Protein AF-A0A126UVG3-F1 (afdb_monomer)

InterPro domains:
  IPR014917 Protein of unknown function DUF1800 [PF08811] (36-208)

Foldseek 3Di:
DDDDQQCQLVVQALHDAPVAGGQPDPVSLCCCVPDDPVLCVVLPADAPVVCVVLLVLLVVLVVQLVVQPPDPSNVVSVVVNVVSLVVLVVSLVSLVVSLVVCRRPDNRRNLSSLLVVLLVLLPFAPPDSRCRSCSSNLSVFQPNVPSVHDLVSSLCSSLPPPRNCVRLVVVQADDPPPPVVVVDVPGHGRCRSVCCCVDRNPCHPPSDPPPPPDDDDDDDPDPPPPDPPDD

Structure (mmCIF, N/CA/C/O backbone):
data_AF-A0A126UVG3-F1
#
_entry.id   AF-A0A126UVG3-F1
#
loop_
_atom_site.group_PDB
_atom_site.id
_atom_site.type_symbol
_atom_site.label_atom_id
_atom_site.label_alt_id
_atom_site.label_comp_id
_atom_site.label_asym_id
_atom_site.label_entity_id
_atom_site.label_seq_id
_atom_site.pdbx_PDB_ins_code
_atom_site.Cartn_x
_atom_site.Cartn_y
_atom_site.Cartn_z
_atom_site.occupancy
_atom_site.B_iso_or_equiv
_atom_site.auth_seq_id
_atom_site.auth_comp_id
_atom_site.auth_asym_id
_atom_site.auth_atom_id
_atom_site.pdbx_PDB_model_num
ATOM 1 N N . MET A 1 1 ? 12.978 11.347 -32.814 1.00 69.44 1 MET A N 1
ATOM 2 C CA . MET A 1 1 ? 13.843 11.656 -31.653 1.00 69.44 1 MET A CA 1
ATOM 3 C C . MET A 1 1 ? 14.668 10.416 -31.363 1.00 69.44 1 MET A C 1
ATOM 5 O O . MET A 1 1 ? 14.083 9.339 -31.358 1.00 69.44 1 MET A O 1
ATOM 9 N N . ALA A 1 2 ? 15.985 10.545 -31.208 1.00 86.94 2 ALA A N 1
ATOM 10 C CA . ALA A 1 2 ? 16.829 9.431 -30.776 1.00 86.94 2 ALA A CA 1
ATOM 11 C C . ALA A 1 2 ? 16.589 9.138 -29.284 1.00 86.94 2 ALA A C 1
ATOM 13 O O . ALA A 1 2 ? 16.161 10.025 -28.545 1.00 86.94 2 ALA A O 1
ATOM 14 N N . PHE A 1 3 ? 16.818 7.896 -28.862 1.00 91.50 3 PHE A N 1
ATOM 15 C CA . PHE A 1 3 ? 16.737 7.511 -27.456 1.00 91.50 3 PHE A CA 1
ATOM 16 C C . PHE A 1 3 ? 17.901 8.143 -26.676 1.00 91.50 3 PHE A C 1
ATOM 18 O O . PHE A 1 3 ? 19.046 8.067 -27.116 1.00 91.50 3 PHE A O 1
ATOM 25 N N . ASP A 1 4 ? 17.596 8.748 -25.529 1.00 95.00 4 ASP A N 1
ATOM 26 C CA . ASP A 1 4 ? 18.570 9.381 -24.637 1.00 95.00 4 ASP A CA 1
ATOM 27 C C . ASP A 1 4 ? 18.585 8.631 -23.286 1.00 95.00 4 ASP A C 1
ATOM 29 O O . ASP A 1 4 ? 17.580 8.668 -22.560 1.00 95.00 4 ASP A O 1
ATOM 33 N N . PRO A 1 5 ? 19.693 7.939 -22.950 1.00 94.69 5 PRO A N 1
ATOM 34 C CA . PRO A 1 5 ? 19.829 7.173 -21.712 1.00 94.69 5 PRO A CA 1
ATOM 35 C C . PRO A 1 5 ? 19.629 7.993 -20.432 1.00 94.69 5 PRO A C 1
ATOM 37 O O . PRO A 1 5 ? 19.002 7.518 -19.481 1.00 94.69 5 PRO A O 1
ATOM 40 N N . GLU A 1 6 ? 20.135 9.226 -20.391 1.00 94.50 6 GLU A N 1
ATOM 41 C CA . GLU A 1 6 ? 20.081 10.068 -19.194 1.00 94.50 6 GLU A CA 1
ATOM 42 C C . GLU A 1 6 ? 18.663 10.591 -18.970 1.00 94.50 6 GLU A C 1
ATOM 44 O O . GLU A 1 6 ? 18.122 10.500 -17.861 1.00 94.50 6 GLU A O 1
ATOM 49 N N . ILE A 1 7 ? 18.009 11.053 -20.042 1.00 93.94 7 ILE A N 1
ATOM 50 C CA . ILE A 1 7 ? 16.599 11.456 -19.984 1.00 93.94 7 ILE A CA 1
ATOM 51 C C . ILE A 1 7 ? 15.730 10.271 -19.557 1.00 93.94 7 ILE A C 1
ATOM 53 O O . ILE A 1 7 ? 14.818 10.450 -18.742 1.00 93.94 7 ILE A O 1
ATOM 57 N N . ALA A 1 8 ? 16.006 9.066 -20.067 1.00 93.06 8 ALA A N 1
ATOM 58 C CA . ALA A 1 8 ? 15.264 7.868 -19.698 1.00 93.06 8 ALA A CA 1
ATOM 59 C C . ALA A 1 8 ? 15.399 7.548 -18.198 1.00 93.06 8 ALA A C 1
ATOM 61 O O . ALA A 1 8 ? 14.383 7.381 -17.516 1.00 93.06 8 ALA A O 1
ATOM 62 N N . ALA A 1 9 ? 16.625 7.550 -17.665 1.00 93.06 9 ALA A N 1
ATOM 63 C CA . ALA A 1 9 ? 16.889 7.303 -16.246 1.00 93.06 9 ALA A CA 1
ATOM 64 C C . ALA A 1 9 ? 16.219 8.337 -15.319 1.00 93.06 9 ALA A C 1
ATOM 66 O O . ALA A 1 9 ? 15.702 7.982 -14.260 1.00 93.06 9 ALA A O 1
ATOM 67 N N . ILE A 1 10 ? 16.169 9.612 -15.721 1.00 92.50 10 ILE A N 1
ATOM 68 C CA . ILE A 1 10 ? 15.571 10.689 -14.914 1.00 92.50 10 ILE A CA 1
ATOM 69 C C . ILE A 1 10 ? 14.036 10.670 -14.979 1.00 92.50 10 ILE A C 1
ATOM 71 O O . ILE A 1 10 ? 13.351 10.781 -13.952 1.00 92.50 10 ILE A O 1
ATOM 75 N N . ARG A 1 11 ? 13.467 10.567 -16.187 1.00 91.38 11 ARG A N 1
ATOM 76 C CA . ARG A 1 11 ? 12.014 10.694 -16.389 1.00 91.38 11 ARG A CA 1
ATOM 77 C C . ARG A 1 11 ? 11.256 9.429 -16.025 1.00 91.38 11 ARG A C 1
ATOM 79 O O . ARG A 1 11 ? 10.183 9.529 -15.430 1.00 91.38 11 ARG A O 1
ATOM 86 N N . PHE A 1 12 ? 11.805 8.271 -16.374 1.00 90.44 12 PHE A N 1
ATOM 87 C CA . PHE A 1 12 ? 11.134 6.983 -16.212 1.00 90.44 12 PHE A CA 1
ATOM 88 C C . PHE A 1 12 ? 11.740 6.143 -15.086 1.00 90.44 12 PHE A C 1
ATOM 90 O O . PHE A 1 12 ? 11.035 5.318 -14.514 1.00 90.44 12 PHE A O 1
ATOM 97 N N . GLY A 1 13 ? 12.996 6.386 -14.718 1.00 92.25 13 GLY A N 1
ATOM 98 C CA . GLY A 1 13 ? 13.668 5.698 -13.621 1.00 92.25 13 GLY A CA 1
ATOM 99 C C . GLY A 1 13 ? 13.584 6.398 -12.266 1.00 92.25 13 GLY A C 1
ATOM 100 O O . GLY A 1 13 ? 12.734 7.262 -12.010 1.00 92.25 13 GLY A O 1
ATOM 101 N N . THR A 1 14 ? 14.508 6.019 -11.385 1.00 93.62 14 THR A N 1
ATOM 102 C CA . THR A 1 14 ? 14.716 6.614 -10.055 1.00 93.62 14 THR A CA 1
ATOM 103 C C . THR A 1 14 ? 15.832 7.662 -10.037 1.00 93.62 14 THR A C 1
ATOM 105 O O . THR A 1 14 ? 16.183 8.160 -8.969 1.00 93.62 14 THR A O 1
ATOM 108 N N . GLY A 1 15 ? 16.332 8.055 -11.214 1.00 92.56 15 GLY A N 1
ATOM 109 C CA . GLY A 1 15 ? 17.434 8.997 -11.386 1.00 92.56 15 GLY A CA 1
ATOM 110 C C . GLY A 1 15 ? 18.729 8.319 -11.835 1.00 92.56 15 GLY A C 1
ATOM 111 O O . GLY A 1 15 ? 18.778 7.113 -12.064 1.00 92.56 15 GLY A O 1
ATOM 112 N N . LEU A 1 16 ? 19.783 9.123 -11.987 1.00 93.38 16 LEU A N 1
ATOM 113 C CA . LEU A 1 16 ? 21.123 8.627 -12.298 1.00 93.38 16 LEU A CA 1
ATOM 114 C C . LEU A 1 16 ? 21.728 7.934 -11.072 1.00 93.38 16 LEU A C 1
ATOM 116 O O . LEU A 1 16 ? 21.582 8.411 -9.946 1.00 93.38 16 LEU A O 1
ATOM 120 N N . SER A 1 17 ? 22.436 6.830 -11.304 1.00 92.19 17 SER A N 1
ATOM 121 C CA . SER A 1 17 ? 23.109 6.059 -10.261 1.00 92.19 17 SER A CA 1
ATOM 122 C C . SER A 1 17 ? 24.618 6.035 -10.505 1.00 92.19 17 SER A C 1
ATOM 124 O O . SER A 1 17 ? 25.042 5.829 -11.639 1.00 92.19 17 SER A O 1
ATOM 126 N N . PRO A 1 18 ? 25.453 6.172 -9.460 1.00 92.75 18 PRO A N 1
ATOM 127 C CA . PRO A 1 18 ? 26.889 5.941 -9.587 1.00 92.75 18 PRO A CA 1
ATOM 128 C C . PRO A 1 18 ? 27.242 4.450 -9.734 1.00 92.75 18 PRO A C 1
ATOM 130 O O . PRO A 1 18 ? 28.384 4.127 -10.039 1.00 92.75 18 PRO A O 1
ATOM 133 N N . GLN A 1 19 ? 26.294 3.538 -9.481 1.00 92.75 19 GLN A N 1
ATOM 134 C CA . GLN A 1 19 ? 26.510 2.084 -9.520 1.00 92.75 19 GLN A CA 1
ATOM 135 C C . GLN A 1 19 ? 25.983 1.432 -10.802 1.00 92.75 19 GLN A C 1
ATOM 137 O O . GLN A 1 19 ? 26.424 0.341 -11.154 1.00 92.75 19 GLN A O 1
ATOM 142 N N . PHE A 1 20 ? 25.036 2.077 -11.486 1.00 92.69 20 PHE A N 1
ATOM 143 C CA . PHE A 1 20 ? 24.359 1.511 -12.647 1.00 92.69 20 PHE A CA 1
ATOM 144 C C . PHE A 1 20 ? 24.461 2.448 -13.838 1.00 92.69 20 PHE A C 1
ATOM 146 O O . PHE A 1 20 ? 24.227 3.650 -13.724 1.00 92.69 20 PHE A O 1
ATOM 153 N N . VAL A 1 21 ? 24.777 1.873 -14.994 1.00 92.88 21 VAL A N 1
ATOM 154 C CA . VAL A 1 21 ? 24.760 2.604 -16.258 1.00 92.88 21 VAL A CA 1
ATOM 155 C C . VAL A 1 21 ? 23.299 2.834 -16.672 1.00 92.88 21 VAL A C 1
ATOM 157 O O . VAL A 1 21 ? 22.489 1.905 -16.560 1.00 92.88 21 VAL A O 1
ATOM 160 N N . PRO A 1 22 ? 22.936 4.044 -17.139 1.00 93.19 22 PRO A N 1
ATOM 161 C CA . PRO A 1 22 ? 21.604 4.314 -17.666 1.00 93.19 22 PRO A CA 1
ATOM 162 C C . PRO A 1 22 ? 21.200 3.335 -18.784 1.00 93.19 22 PRO A C 1
ATOM 164 O O . PRO A 1 22 ? 22.065 2.853 -19.520 1.00 93.19 22 PRO A O 1
ATOM 167 N N . PRO A 1 23 ? 19.898 3.037 -18.944 1.00 92.38 23 PRO A N 1
ATOM 168 C CA . PRO A 1 23 ? 19.435 2.108 -19.971 1.00 92.38 23 PRO A CA 1
ATOM 169 C C . PRO A 1 23 ? 19.805 2.640 -21.356 1.00 92.38 23 PRO A C 1
ATOM 171 O O . PRO A 1 23 ? 19.641 3.826 -21.603 1.00 92.38 23 PRO A O 1
ATOM 174 N N . HIS A 1 24 ? 20.267 1.779 -22.265 1.00 92.44 24 HIS A N 1
ATOM 175 C CA . HIS A 1 24 ? 20.701 2.186 -23.613 1.00 92.44 24 HIS A CA 1
ATOM 176 C C . HIS A 1 24 ? 19.607 2.065 -24.687 1.00 92.44 24 HIS A C 1
ATOM 178 O O . HIS A 1 24 ? 19.811 2.475 -25.829 1.00 92.44 24 HIS A O 1
ATOM 184 N N . SER A 1 25 ? 18.452 1.493 -24.341 1.00 93.38 25 SER A N 1
ATOM 185 C CA . SER A 1 25 ? 17.310 1.322 -25.239 1.00 93.38 25 SER A CA 1
ATOM 186 C C . SER A 1 25 ? 15.998 1.214 -24.457 1.00 93.38 25 SER A C 1
ATOM 188 O O . SER A 1 25 ? 15.996 1.002 -23.243 1.00 93.38 25 SER A O 1
ATOM 190 N N . LEU A 1 26 ? 14.866 1.311 -25.162 1.00 91.00 26 LEU A N 1
ATOM 191 C CA . LEU A 1 26 ? 13.548 1.035 -24.580 1.00 91.00 26 LEU A CA 1
ATOM 192 C C . LEU A 1 26 ? 13.426 -0.419 -24.108 1.00 91.00 26 LEU A C 1
ATOM 194 O O . LEU A 1 26 ? 12.883 -0.661 -23.034 1.00 91.00 26 LEU A O 1
ATOM 198 N N . ASP A 1 27 ? 13.978 -1.371 -24.862 1.00 92.06 27 ASP A N 1
ATOM 199 C CA . ASP A 1 27 ? 13.949 -2.788 -24.486 1.00 92.06 27 ASP A CA 1
ATOM 200 C C . ASP A 1 27 ? 14.657 -3.029 -23.149 1.00 92.06 27 ASP A C 1
ATOM 202 O O . ASP A 1 27 ? 14.158 -3.788 -22.323 1.00 92.06 27 ASP A O 1
ATOM 206 N N . ALA A 1 28 ? 15.762 -2.322 -22.880 1.00 89.62 28 ALA A N 1
ATOM 207 C CA . ALA A 1 28 ? 16.449 -2.389 -21.589 1.00 89.62 28 ALA A CA 1
ATOM 208 C C . ALA A 1 28 ? 15.573 -1.867 -20.432 1.00 89.62 28 ALA A C 1
ATOM 210 O O . ALA A 1 28 ? 15.555 -2.458 -19.353 1.00 89.62 28 ALA A O 1
ATOM 211 N N . VAL A 1 29 ? 14.793 -0.803 -20.663 1.00 89.88 29 VAL A N 1
ATOM 212 C CA . VAL A 1 29 ? 13.836 -0.274 -19.673 1.00 89.88 29 VAL A CA 1
ATOM 213 C C . VAL A 1 29 ? 12.723 -1.291 -19.387 1.00 89.88 29 VAL A C 1
ATOM 215 O O . VAL A 1 29 ? 12.403 -1.562 -18.228 1.00 89.88 29 VAL A O 1
ATOM 218 N N . PHE A 1 30 ? 12.140 -1.892 -20.428 1.00 90.88 30 PHE A N 1
ATOM 219 C CA . PHE A 1 30 ? 11.042 -2.856 -20.283 1.00 90.88 30 PHE A CA 1
ATOM 220 C C . PHE A 1 30 ? 11.488 -4.235 -19.782 1.00 90.88 30 PHE A C 1
ATOM 222 O O . PHE A 1 30 ? 10.690 -4.949 -19.162 1.00 90.88 30 PHE A O 1
ATOM 229 N N . ALA A 1 31 ? 12.750 -4.609 -19.993 1.00 89.50 31 ALA A N 1
ATOM 230 C CA . ALA A 1 31 ? 13.320 -5.842 -19.460 1.00 89.50 31 ALA A CA 1
ATOM 231 C C . ALA A 1 31 ? 13.243 -5.884 -17.927 1.00 89.50 31 ALA A C 1
ATOM 233 O O . ALA A 1 31 ? 12.953 -6.937 -17.359 1.00 89.50 31 ALA A O 1
ATOM 234 N N . GLU A 1 32 ? 13.413 -4.738 -17.250 1.00 85.88 32 GLU A N 1
ATOM 235 C CA . GLU A 1 32 ? 13.240 -4.673 -15.797 1.00 85.88 32 GLU A CA 1
ATOM 236 C C . GLU A 1 32 ? 11.814 -5.068 -15.411 1.00 85.88 32 GLU A C 1
ATOM 238 O O . GLU A 1 32 ? 11.653 -5.889 -14.518 1.00 85.88 32 GLU A O 1
ATOM 243 N N . LEU A 1 33 ? 10.795 -4.542 -16.102 1.00 88.62 33 LEU A 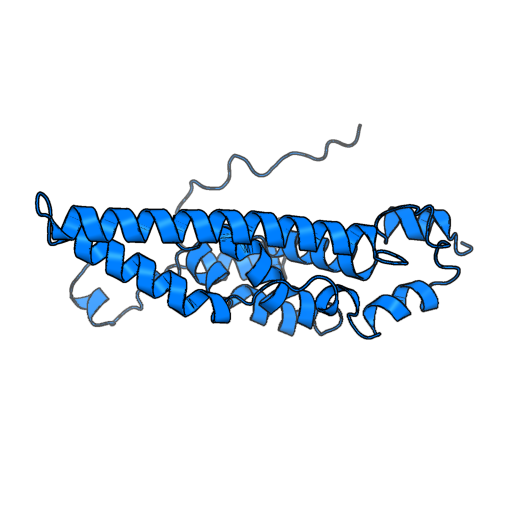N 1
ATOM 244 C CA . LEU A 1 33 ? 9.379 -4.757 -15.788 1.00 88.62 33 LEU A CA 1
ATOM 245 C C . LEU A 1 33 ? 8.917 -6.203 -16.035 1.00 88.62 33 LEU A C 1
ATOM 247 O O . LEU A 1 33 ? 8.157 -6.746 -15.230 1.00 88.62 33 LEU A O 1
ATOM 251 N N . THR A 1 34 ? 9.376 -6.808 -17.130 1.00 89.81 34 THR A N 1
ATOM 252 C CA . THR A 1 34 ? 9.001 -8.168 -17.560 1.00 89.81 34 THR A CA 1
ATOM 253 C C . THR A 1 34 ? 9.812 -9.264 -16.867 1.00 89.81 34 THR A C 1
ATOM 255 O O . THR A 1 34 ? 9.321 -10.382 -16.705 1.00 89.81 34 THR A O 1
ATOM 258 N N . GLY A 1 35 ? 11.031 -8.949 -16.424 1.00 89.06 35 GLY A N 1
ATOM 259 C CA . GLY A 1 35 ? 11.899 -9.856 -15.681 1.00 89.06 35 GLY A CA 1
ATOM 260 C C . GLY A 1 35 ? 11.459 -10.085 -14.228 1.00 89.06 35 GLY A C 1
ATOM 261 O O . GLY A 1 35 ? 10.545 -9.426 -13.727 1.00 89.06 35 GLY A O 1
ATOM 262 N N . PRO A 1 36 ? 12.118 -11.008 -13.504 1.00 91.69 36 PRO A N 1
ATOM 263 C CA . PRO A 1 36 ? 11.799 -11.291 -12.109 1.00 91.69 36 PRO A CA 1
ATOM 264 C C . PRO A 1 36 ? 12.015 -10.065 -11.213 1.00 91.69 36 PRO A C 1
ATOM 266 O O . PRO A 1 36 ? 12.991 -9.331 -11.360 1.00 91.69 36 PRO A O 1
ATOM 269 N N . ASP A 1 37 ? 11.145 -9.887 -10.217 1.00 94.31 37 ASP A N 1
ATOM 270 C CA . ASP A 1 37 ? 11.318 -8.847 -9.201 1.00 94.31 37 ASP A CA 1
ATOM 271 C C . ASP A 1 37 ? 12.351 -9.282 -8.146 1.00 94.31 37 ASP A C 1
ATOM 273 O O . ASP A 1 37 ? 12.029 -9.813 -7.079 1.00 94.31 37 ASP A O 1
ATOM 277 N N . VAL A 1 38 ? 13.630 -9.123 -8.493 1.00 94.62 38 VAL A N 1
ATOM 278 C CA . VAL A 1 38 ? 14.769 -9.489 -7.636 1.00 94.62 38 VAL A CA 1
ATOM 279 C C . VAL A 1 38 ? 14.800 -8.634 -6.368 1.00 94.62 38 VAL A C 1
ATOM 281 O O . VAL A 1 38 ? 15.076 -9.147 -5.283 1.00 94.62 38 VAL A O 1
ATOM 284 N N . LEU A 1 39 ? 14.458 -7.349 -6.476 1.00 95.69 39 LEU A N 1
ATOM 285 C CA . LEU A 1 39 ? 14.510 -6.414 -5.355 1.00 95.69 39 LEU A CA 1
ATOM 286 C C . LEU A 1 39 ? 13.404 -6.654 -4.331 1.00 95.69 39 LEU A C 1
ATOM 288 O O . LEU A 1 39 ? 13.649 -6.498 -3.133 1.00 95.69 39 LEU A O 1
ATOM 292 N N . ALA A 1 40 ? 12.221 -7.102 -4.761 1.00 95.75 40 ALA A N 1
ATOM 293 C CA . ALA A 1 40 ? 11.194 -7.556 -3.831 1.00 95.75 40 ALA A CA 1
ATOM 294 C C . ALA A 1 40 ? 11.662 -8.749 -2.984 1.00 95.75 40 ALA A C 1
ATOM 296 O O . ALA A 1 40 ? 11.347 -8.814 -1.794 1.00 95.75 40 ALA A O 1
ATOM 297 N N . LYS A 1 41 ? 12.463 -9.654 -3.566 1.00 95.56 41 LYS A N 1
ATOM 298 C CA . LYS A 1 41 ? 13.070 -10.782 -2.838 1.00 95.56 41 LYS A CA 1
ATOM 299 C C . LYS A 1 41 ? 14.206 -10.335 -1.916 1.00 95.56 41 LYS A C 1
ATOM 301 O O . LYS A 1 41 ? 14.301 -10.829 -0.798 1.00 95.56 41 LYS A O 1
ATOM 306 N N . GLN A 1 42 ? 15.056 -9.415 -2.373 1.00 97.19 42 GLN A N 1
ATOM 307 C CA . GLN A 1 42 ? 16.202 -8.919 -1.604 1.00 97.19 42 GLN A CA 1
ATOM 308 C C . GLN A 1 42 ? 15.778 -8.059 -0.404 1.00 97.19 42 GLN A C 1
ATOM 310 O O . GLN A 1 42 ? 16.372 -8.152 0.668 1.00 97.19 42 GLN A O 1
ATOM 315 N N . PHE A 1 43 ? 14.737 -7.243 -0.572 1.00 97.88 43 PHE A N 1
ATOM 316 C CA . PHE A 1 43 ? 14.206 -6.351 0.455 1.00 97.88 43 PHE A CA 1
ATOM 317 C C . PHE A 1 43 ? 12.741 -6.703 0.729 1.00 97.88 43 PHE A C 1
ATOM 319 O O . PHE A 1 43 ? 11.849 -6.007 0.240 1.00 97.88 43 PHE A O 1
ATOM 326 N N . PRO A 1 44 ? 12.454 -7.794 1.459 1.00 96.94 44 PRO A N 1
ATOM 327 C CA . PRO A 1 44 ? 11.094 -8.286 1.621 1.00 96.94 44 PRO A CA 1
ATOM 328 C C . PRO A 1 44 ? 10.233 -7.334 2.453 1.00 96.94 44 PRO A C 1
ATOM 330 O O . PRO A 1 44 ? 10.662 -6.764 3.458 1.00 96.94 44 PRO A O 1
ATOM 333 N N . ILE A 1 45 ? 8.974 -7.208 2.046 1.00 97.06 45 ILE A N 1
ATOM 334 C CA . ILE A 1 45 ? 7.929 -6.487 2.769 1.00 97.06 45 ILE A CA 1
ATOM 335 C C . ILE A 1 45 ? 6.786 -7.474 2.989 1.00 97.06 45 ILE A C 1
ATOM 337 O O . ILE A 1 45 ? 6.497 -8.311 2.138 1.00 97.06 45 ILE A O 1
ATOM 341 N N . ALA A 1 46 ? 6.188 -7.442 4.177 1.00 95.88 46 ALA A N 1
ATOM 342 C CA . ALA A 1 46 ? 5.174 -8.422 4.539 1.00 95.88 46 ALA A CA 1
ATOM 343 C C . ALA A 1 46 ? 3.836 -8.127 3.841 1.00 95.88 46 ALA A C 1
ATOM 345 O O . ALA A 1 46 ? 3.467 -6.964 3.693 1.00 95.88 46 ALA A O 1
ATOM 346 N N . SER A 1 47 ? 3.081 -9.174 3.502 1.00 95.25 47 SER A N 1
ATOM 347 C CA . SER A 1 47 ? 1.718 -9.050 2.968 1.00 95.25 47 SER A CA 1
ATOM 348 C C . SER A 1 47 ? 0.717 -8.615 4.038 1.00 95.25 47 SER A C 1
ATOM 350 O O . SER A 1 47 ? 0.936 -8.828 5.237 1.00 95.25 47 SER A O 1
ATOM 352 N N . PHE A 1 48 ? -0.426 -8.069 3.631 1.00 94.38 48 PHE A N 1
ATOM 353 C CA . PHE A 1 48 ? -1.538 -7.747 4.522 1.00 94.38 48 PHE A CA 1
ATOM 354 C C . PHE A 1 48 ? -2.011 -8.986 5.286 1.00 94.38 48 PHE A C 1
ATOM 356 O O . PHE A 1 48 ? -2.218 -8.925 6.503 1.00 94.38 48 PHE A O 1
ATOM 363 N N . GLU A 1 49 ? -2.139 -10.124 4.597 1.00 93.56 49 GLU A N 1
ATOM 364 C CA . GLU A 1 49 ? -2.629 -11.365 5.206 1.00 93.56 49 GLU A CA 1
ATOM 365 C C . GLU A 1 49 ? -1.717 -11.837 6.346 1.00 93.56 49 GLU A C 1
ATOM 367 O O . GLU A 1 49 ? -2.199 -12.208 7.418 1.00 93.56 49 GLU A O 1
ATOM 372 N N . SER A 1 50 ? -0.395 -11.698 6.194 1.00 94.00 50 SER A N 1
ATOM 373 C CA . SER A 1 50 ? 0.562 -12.025 7.262 1.00 94.00 50 SER A CA 1
ATOM 374 C C . SER A 1 50 ? 0.361 -11.184 8.535 1.00 94.00 50 SER A C 1
ATOM 376 O O . SER A 1 50 ? 0.695 -11.617 9.640 1.00 94.00 50 SER A O 1
ATOM 378 N N . GLN A 1 51 ? -0.226 -9.989 8.407 1.00 93.69 51 GLN A N 1
ATOM 379 C CA . GLN A 1 51 ? -0.501 -9.080 9.523 1.00 93.69 51 GLN A CA 1
ATOM 380 C C . GLN A 1 51 ? -1.882 -9.306 10.154 1.00 93.69 51 GLN A C 1
ATOM 382 O O . GLN A 1 51 ? -2.164 -8.781 11.238 1.00 93.69 51 GLN A O 1
ATOM 387 N N . ARG A 1 52 ? -2.749 -10.119 9.538 1.00 91.69 52 ARG A N 1
ATOM 388 C CA . ARG A 1 52 ? -4.136 -10.328 9.980 1.00 91.69 52 ARG A CA 1
ATOM 389 C C . ARG A 1 52 ? -4.231 -10.809 11.428 1.00 91.69 52 ARG A C 1
ATOM 391 O O . ARG A 1 52 ? -5.026 -10.273 12.206 1.00 91.69 52 ARG A O 1
ATOM 398 N N . ALA A 1 53 ? -3.394 -11.767 11.823 1.00 92.44 53 ALA A N 1
ATOM 399 C CA . ALA A 1 53 ? -3.361 -12.281 13.193 1.00 92.44 53 ALA A CA 1
ATOM 400 C C . ALA A 1 53 ? -3.019 -11.184 14.218 1.00 92.44 53 ALA A C 1
ATOM 402 O O . ALA A 1 53 ? -3.654 -11.090 15.271 1.00 92.44 53 ALA A O 1
ATOM 403 N N . MET A 1 54 ? -2.073 -10.300 13.883 1.00 92.69 54 MET A N 1
ATOM 404 C CA . MET A 1 54 ? -1.691 -9.173 14.736 1.00 92.69 54 MET A CA 1
ATOM 405 C C . MET A 1 54 ? -2.848 -8.182 14.918 1.00 92.69 54 MET A C 1
ATOM 407 O O . MET A 1 54 ? -3.109 -7.722 16.032 1.00 92.69 54 MET A O 1
ATOM 411 N N . ILE A 1 55 ? -3.582 -7.881 13.843 1.00 93.19 55 ILE A N 1
ATOM 412 C CA . ILE A 1 55 ? -4.754 -6.996 13.882 1.00 93.19 55 ILE A CA 1
ATOM 413 C C . ILE A 1 55 ? -5.830 -7.568 14.814 1.00 93.19 55 ILE A C 1
ATOM 415 O O . ILE A 1 55 ? -6.387 -6.847 15.649 1.00 93.19 55 ILE A O 1
ATOM 419 N N . LEU A 1 56 ? -6.119 -8.867 14.698 1.00 93.88 56 LEU A N 1
ATOM 420 C CA . LEU A 1 56 ? -7.102 -9.547 15.544 1.00 93.88 56 LEU A CA 1
ATOM 421 C C . LEU A 1 56 ? -6.683 -9.552 17.021 1.00 93.88 56 LEU A C 1
ATOM 423 O O . LEU A 1 56 ? -7.521 -9.277 17.885 1.00 93.88 56 LEU A O 1
ATOM 427 N N . ASP A 1 57 ? -5.398 -9.775 17.310 1.00 94.44 57 ASP A N 1
ATOM 428 C CA . ASP A 1 57 ? -4.844 -9.720 18.668 1.00 94.44 57 ASP A CA 1
ATOM 429 C C . ASP A 1 57 ? -5.033 -8.326 19.292 1.00 94.44 57 ASP A C 1
ATOM 431 O O . ASP A 1 57 ? -5.582 -8.176 20.384 1.00 94.44 57 ASP A O 1
ATOM 435 N N . LEU A 1 58 ? -4.716 -7.260 18.554 1.00 94.75 58 LEU A N 1
ATOM 436 C CA . LEU A 1 58 ? -4.928 -5.886 19.020 1.00 94.75 58 LEU A CA 1
ATOM 437 C C . LEU A 1 58 ? -6.407 -5.562 19.271 1.00 94.75 58 LEU A C 1
ATOM 439 O O . LEU A 1 58 ? -6.736 -4.848 20.228 1.00 94.75 58 LEU A O 1
ATOM 443 N N . LYS A 1 59 ? -7.317 -6.070 18.430 1.00 94.88 59 LYS A N 1
ATOM 444 C CA . LYS A 1 59 ? -8.766 -5.930 18.648 1.00 94.88 59 LYS A CA 1
ATOM 445 C C . LYS A 1 59 ? -9.205 -6.690 19.903 1.00 94.88 59 LYS A C 1
ATOM 447 O O . LYS A 1 59 ? -9.964 -6.134 20.701 1.00 94.88 59 LYS A O 1
ATOM 452 N N . ARG A 1 60 ? -8.700 -7.910 20.123 1.00 96.62 60 ARG A N 1
ATOM 453 C CA . ARG A 1 60 ? -8.945 -8.704 21.339 1.00 96.62 60 ARG A CA 1
ATOM 454 C C . ARG A 1 60 ? -8.464 -7.962 22.584 1.00 96.62 60 ARG A C 1
ATOM 456 O O . ARG A 1 60 ? -9.262 -7.755 23.495 1.00 96.62 60 ARG A O 1
ATOM 463 N N . LEU A 1 61 ? -7.219 -7.492 22.594 1.00 96.75 61 LEU A N 1
ATOM 464 C CA . LEU A 1 61 ? -6.633 -6.728 23.700 1.00 96.75 61 LEU A CA 1
ATOM 465 C C . LEU A 1 61 ? -7.422 -5.444 23.984 1.00 96.75 61 LEU A C 1
ATOM 467 O O . LEU A 1 61 ? -7.717 -5.131 25.136 1.00 96.75 61 LEU A O 1
ATOM 471 N N . SER A 1 62 ? -7.855 -4.731 22.940 1.00 95.94 62 SER A N 1
ATOM 472 C CA . SER A 1 62 ? -8.700 -3.544 23.100 1.00 95.94 62 SER A CA 1
ATOM 473 C C . SER A 1 62 ? -10.052 -3.858 23.751 1.00 95.94 62 SER A C 1
ATOM 475 O O . SER A 1 62 ? -10.537 -3.051 24.546 1.00 95.94 62 SER A O 1
ATOM 477 N N . LYS A 1 63 ? -10.671 -5.002 23.430 1.00 96.62 63 LYS A N 1
ATOM 478 C CA . LYS A 1 63 ? -11.908 -5.460 24.087 1.00 96.62 63 LYS A CA 1
ATOM 479 C C . LYS A 1 63 ? -11.649 -5.849 25.544 1.00 96.62 63 LYS A C 1
ATOM 481 O O . LYS A 1 63 ? -12.437 -5.479 26.410 1.00 96.62 63 LYS A O 1
ATOM 486 N N . LEU A 1 64 ? -10.544 -6.546 25.811 1.00 96.69 64 LEU A N 1
ATOM 487 C CA . LEU A 1 64 ? -10.138 -6.998 27.145 1.00 96.69 64 LEU A CA 1
ATOM 488 C C . LEU A 1 64 ? -9.950 -5.816 28.098 1.00 96.69 64 LEU A C 1
ATOM 490 O O . LEU A 1 64 ? -10.557 -5.794 29.165 1.00 96.69 64 LEU A O 1
ATOM 494 N N . LYS A 1 65 ? -9.228 -4.782 27.653 1.00 96.56 65 LYS A N 1
ATOM 495 C CA . LYS A 1 65 ? -9.095 -3.521 28.391 1.00 96.56 65 LYS A CA 1
ATOM 496 C C . LYS A 1 65 ? -10.448 -2.878 28.691 1.00 96.56 65 LYS A C 1
ATOM 498 O O . LYS A 1 65 ? -10.719 -2.512 29.825 1.00 96.56 65 LYS A O 1
ATOM 503 N N . LYS A 1 66 ? -11.318 -2.755 27.678 1.00 96.56 66 LYS A N 1
ATOM 504 C CA . LYS A 1 66 ? -12.632 -2.110 27.841 1.00 96.56 66 LYS A CA 1
ATOM 505 C C . LYS A 1 66 ? -13.509 -2.838 28.869 1.00 96.56 66 LYS A C 1
ATOM 507 O O . LYS A 1 66 ? -14.244 -2.168 29.582 1.00 96.56 66 LYS A O 1
ATOM 512 N N . LYS A 1 67 ? -13.442 -4.173 28.930 1.00 96.94 67 LYS A N 1
ATOM 513 C CA . LYS A 1 67 ? -14.240 -4.996 29.855 1.00 96.94 67 LYS A CA 1
ATOM 514 C C . LYS A 1 67 ? -13.708 -5.024 31.290 1.00 96.94 67 LYS A C 1
ATOM 516 O O . LYS A 1 67 ? -14.493 -5.249 32.196 1.00 96.94 67 LYS A O 1
ATOM 521 N N . ASN A 1 68 ? -12.411 -4.809 31.495 1.00 96.81 68 ASN A N 1
ATOM 522 C CA . ASN A 1 68 ? -11.745 -5.047 32.780 1.00 96.81 68 ASN A CA 1
ATOM 523 C C . ASN A 1 68 ? -11.183 -3.755 33.396 1.00 96.81 68 ASN A C 1
ATOM 525 O O . ASN A 1 68 ? -10.119 -3.778 34.013 1.00 96.81 68 ASN A O 1
ATOM 529 N N . ARG A 1 69 ? -11.863 -2.621 33.194 1.00 95.19 69 ARG A N 1
ATOM 530 C CA . ARG A 1 69 ? -11.399 -1.302 33.653 1.00 95.19 69 ARG A CA 1
ATOM 531 C C . ARG A 1 69 ? -11.100 -1.289 35.156 1.00 95.19 69 ARG A C 1
ATOM 533 O O . ARG A 1 69 ? -11.884 -1.811 35.938 1.00 95.19 69 ARG A O 1
ATOM 540 N N . GLY A 1 70 ? -9.980 -0.690 35.547 1.00 94.38 70 GLY A N 1
ATOM 541 C CA . GLY A 1 70 ? -9.513 -0.587 36.932 1.00 94.38 70 GLY A CA 1
ATOM 54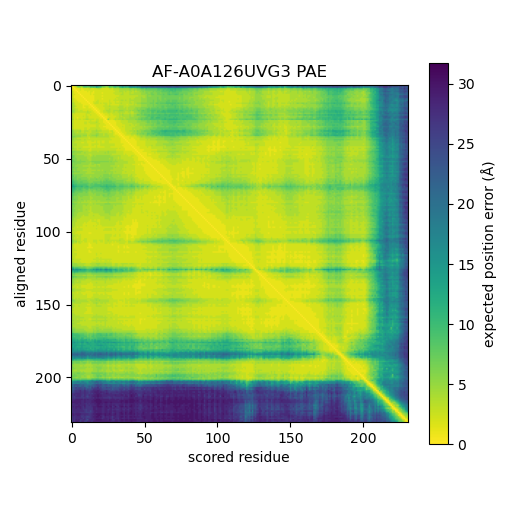2 C C . GLY A 1 70 ? -8.861 -1.857 37.490 1.00 94.38 70 GLY A C 1
ATOM 543 O O . GLY A 1 70 ? -8.351 -1.837 38.607 1.00 94.38 70 GLY A O 1
ATOM 544 N N . THR A 1 71 ? -8.831 -2.959 36.735 1.00 97.00 71 THR A N 1
ATOM 545 C CA . THR A 1 71 ? -8.319 -4.251 37.225 1.00 97.00 71 THR A CA 1
ATOM 546 C C . THR A 1 71 ? -6.862 -4.508 36.820 1.00 97.00 71 THR A C 1
ATOM 548 O O . THR A 1 71 ? -6.305 -3.867 35.923 1.00 97.00 71 THR A O 1
ATOM 551 N N . LYS A 1 72 ? -6.243 -5.530 37.429 1.00 96.50 72 LYS A N 1
ATOM 552 C CA . LYS A 1 72 ? -4.928 -6.050 37.014 1.00 96.50 72 LYS A CA 1
ATOM 553 C C . LYS A 1 72 ? -4.923 -6.513 35.548 1.00 96.50 72 LYS A C 1
ATOM 555 O O . LYS A 1 72 ? -3.977 -6.218 34.818 1.00 96.50 72 LYS A O 1
ATOM 560 N N . LEU A 1 73 ? -6.009 -7.145 35.097 1.00 95.44 73 LEU A N 1
ATOM 561 C CA . LEU A 1 73 ? -6.160 -7.640 33.725 1.00 95.44 73 LEU A CA 1
ATOM 562 C C . LEU A 1 73 ? -6.154 -6.510 32.685 1.00 95.44 73 LEU A C 1
ATOM 564 O O . LEU A 1 73 ? -5.622 -6.691 31.590 1.00 95.44 73 LEU A O 1
ATOM 568 N N . GLU A 1 74 ? -6.697 -5.328 33.003 1.00 97.12 74 GLU A N 1
ATOM 569 C CA . GLU A 1 74 ? -6.557 -4.164 32.116 1.00 97.12 74 GLU A CA 1
ATOM 570 C C . GLU A 1 74 ? -5.093 -3.749 31.973 1.00 97.12 74 GLU A C 1
ATOM 572 O O . GLU A 1 74 ? -4.647 -3.506 30.849 1.00 97.12 74 GLU A O 1
ATOM 577 N N . LYS A 1 75 ? -4.346 -3.675 33.081 1.00 96.88 75 LYS A N 1
ATOM 578 C CA . LYS A 1 75 ? -2.932 -3.269 33.062 1.00 96.88 75 LYS A CA 1
ATOM 579 C C . LYS A 1 75 ? -2.091 -4.241 32.231 1.00 96.88 75 LYS A C 1
ATOM 581 O O . LYS A 1 75 ? -1.308 -3.804 31.387 1.00 96.88 75 LYS A O 1
ATOM 586 N N . GLU A 1 76 ? -2.308 -5.544 32.397 1.00 96.81 76 GLU A N 1
ATOM 587 C CA . GLU A 1 76 ? -1.646 -6.590 31.606 1.00 96.81 76 GLU A CA 1
ATOM 588 C C . GLU A 1 76 ? -1.996 -6.484 30.112 1.00 96.81 76 GLU A C 1
ATOM 590 O O . GLU A 1 76 ? -1.103 -6.436 29.260 1.00 96.81 76 GLU A O 1
ATOM 595 N N . ALA A 1 77 ? -3.286 -6.355 29.777 1.00 97.12 77 ALA A N 1
ATOM 596 C CA . ALA A 1 77 ? -3.731 -6.184 28.395 1.00 97.12 77 ALA A CA 1
ATOM 597 C C . ALA A 1 77 ? -3.189 -4.887 27.767 1.00 97.12 77 ALA A C 1
ATOM 599 O O . ALA A 1 77 ? -2.842 -4.861 26.585 1.00 97.12 77 ALA A O 1
ATOM 600 N N . GLN A 1 78 ? -3.074 -3.809 28.545 1.00 96.81 78 GLN A N 1
ATOM 601 C CA . GLN A 1 78 ? -2.491 -2.541 28.112 1.00 96.81 78 GLN A CA 1
ATOM 602 C C . GLN A 1 78 ? -0.985 -2.649 27.843 1.00 96.81 78 GLN A C 1
ATOM 604 O O . GLN A 1 78 ? -0.508 -2.096 26.844 1.00 96.81 78 GLN A O 1
ATOM 609 N N . ALA A 1 79 ? -0.239 -3.370 28.681 1.00 97.19 79 ALA A N 1
ATOM 610 C CA . ALA A 1 79 ? 1.181 -3.629 28.458 1.00 97.19 79 ALA A CA 1
ATOM 611 C C . ALA A 1 79 ? 1.398 -4.434 27.165 1.00 97.19 79 ALA A C 1
ATOM 613 O O . ALA A 1 79 ? 2.195 -4.033 26.310 1.00 97.19 79 ALA A O 1
ATOM 614 N N . GLN A 1 80 ? 0.621 -5.504 26.963 1.00 96.62 80 GLN A N 1
ATOM 615 C CA . GLN A 1 80 ? 0.669 -6.309 25.737 1.00 96.62 80 GLN A CA 1
ATOM 616 C C . GLN A 1 80 ? 0.292 -5.485 24.498 1.00 96.62 80 GLN A C 1
ATOM 618 O O . GLN A 1 80 ? 1.011 -5.500 23.498 1.00 96.62 80 GLN A O 1
ATOM 623 N N . PHE A 1 81 ? -0.780 -4.692 24.579 1.00 96.12 81 PHE A N 1
ATOM 624 C CA . PHE A 1 81 ? -1.216 -3.809 23.495 1.00 96.12 81 PHE A CA 1
ATOM 625 C C . PHE A 1 81 ? -0.122 -2.808 23.102 1.00 96.12 81 PHE A C 1
ATOM 627 O O . PHE A 1 81 ? 0.154 -2.599 21.919 1.00 96.12 81 PHE A O 1
ATOM 634 N N . SER A 1 82 ? 0.540 -2.213 24.095 1.00 95.62 82 SER A N 1
ATOM 635 C CA . SER A 1 82 ? 1.630 -1.259 23.875 1.00 95.62 82 SER A CA 1
ATOM 636 C C . SER A 1 82 ? 2.854 -1.930 23.246 1.00 95.62 82 SER A C 1
ATOM 638 O O . SER A 1 82 ? 3.452 -1.370 22.327 1.00 95.62 82 SER A O 1
ATOM 640 N N . LYS A 1 83 ? 3.195 -3.154 23.675 1.00 95.88 83 LYS A N 1
ATOM 641 C CA . LYS A 1 83 ? 4.267 -3.964 23.072 1.00 95.88 83 LYS A CA 1
ATOM 642 C C . LYS A 1 83 ? 3.979 -4.260 21.597 1.00 95.88 83 LYS A C 1
ATOM 644 O O . LYS A 1 83 ? 4.845 -4.031 20.754 1.00 95.88 83 LYS A O 1
ATOM 649 N N . ARG A 1 84 ? 2.756 -4.695 21.270 1.00 94.50 84 ARG A N 1
ATOM 650 C CA . ARG A 1 84 ? 2.327 -4.953 19.884 1.00 94.50 84 ARG A CA 1
ATOM 651 C C . ARG A 1 84 ? 2.402 -3.695 19.023 1.00 94.50 84 ARG A C 1
ATOM 653 O O . ARG A 1 84 ? 3.002 -3.732 17.955 1.00 94.50 84 ARG A O 1
ATOM 660 N N . ARG A 1 85 ? 1.915 -2.556 19.524 1.00 93.25 85 ARG A N 1
ATOM 661 C CA . ARG A 1 85 ? 2.030 -1.269 18.819 1.00 93.25 85 ARG A CA 1
ATOM 662 C C . ARG A 1 85 ? 3.471 -0.853 18.532 1.00 93.25 85 ARG A C 1
ATOM 664 O O . ARG A 1 85 ? 3.742 -0.353 17.446 1.00 93.25 85 ARG A O 1
ATOM 671 N N . LYS A 1 86 ? 4.395 -1.059 19.476 1.00 94.19 86 LYS A N 1
ATOM 672 C CA . LYS A 1 86 ? 5.826 -0.799 19.243 1.00 94.19 86 LYS A CA 1
ATOM 673 C C . LYS A 1 86 ? 6.389 -1.712 18.148 1.00 94.19 86 LYS A C 1
ATOM 675 O O . LYS A 1 86 ? 7.143 -1.239 17.306 1.00 94.19 86 LYS A O 1
ATOM 680 N N . SER A 1 87 ? 5.991 -2.987 18.126 1.00 92.75 87 SER A N 1
ATOM 681 C CA . SER A 1 87 ? 6.373 -3.927 17.062 1.00 92.75 87 SER A CA 1
ATOM 682 C C . SER A 1 87 ? 5.888 -3.464 15.687 1.00 92.75 87 SER A C 1
ATOM 684 O O . SER A 1 87 ? 6.663 -3.483 14.739 1.00 92.75 87 SER A O 1
ATOM 686 N N . MET A 1 88 ? 4.641 -2.991 15.586 1.00 92.56 88 MET A N 1
ATOM 687 C CA . MET A 1 88 ? 4.093 -2.455 14.332 1.00 92.56 88 MET A CA 1
ATOM 688 C C . MET A 1 88 ? 4.844 -1.215 13.859 1.00 92.56 88 MET A C 1
ATOM 690 O O . MET A 1 88 ? 5.115 -1.082 12.675 1.00 92.56 88 MET A O 1
ATOM 694 N N . ALA A 1 89 ? 5.177 -0.300 14.775 1.00 92.38 89 ALA A N 1
ATOM 695 C CA . ALA A 1 89 ? 5.926 0.902 14.425 1.00 92.38 89 ALA A CA 1
ATOM 696 C C . ALA A 1 89 ? 7.306 0.544 13.851 1.00 92.38 89 ALA A C 1
ATOM 698 O O . ALA A 1 89 ? 7.694 1.084 12.821 1.00 92.38 89 ALA A O 1
ATOM 699 N N . ARG A 1 90 ? 8.001 -0.425 14.465 1.00 94.44 90 ARG A N 1
ATOM 700 C CA . ARG A 1 90 ? 9.273 -0.953 13.948 1.00 94.44 90 ARG A CA 1
ATOM 701 C C . ARG A 1 90 ? 9.111 -1.605 12.577 1.00 94.44 90 ARG A C 1
ATOM 703 O O . ARG A 1 90 ? 9.921 -1.336 11.700 1.00 94.44 90 ARG A O 1
ATOM 710 N N . ALA A 1 91 ? 8.070 -2.417 12.387 1.00 93.94 91 ALA A N 1
ATOM 711 C CA . ALA A 1 91 ? 7.771 -3.041 11.099 1.00 93.94 91 ALA A CA 1
ATOM 712 C C . ALA A 1 91 ? 7.506 -1.988 10.011 1.00 93.94 91 ALA A C 1
ATOM 714 O O . ALA A 1 91 ? 8.086 -2.062 8.937 1.00 93.94 91 ALA A O 1
ATOM 715 N N . ASN A 1 92 ? 6.725 -0.950 10.324 1.00 94.25 92 ASN A N 1
ATOM 716 C CA . ASN A 1 92 ? 6.451 0.153 9.406 1.00 94.25 92 ASN A CA 1
ATOM 717 C C . ASN A 1 92 ? 7.732 0.886 8.979 1.00 94.25 92 ASN A C 1
ATOM 719 O O . ASN A 1 92 ? 7.941 1.124 7.795 1.00 94.25 92 ASN A O 1
ATOM 723 N N . THR A 1 93 ? 8.613 1.213 9.932 1.00 96.19 93 THR A N 1
ATOM 724 C CA . THR A 1 93 ? 9.920 1.818 9.626 1.00 96.19 93 THR A CA 1
ATOM 725 C C . THR A 1 93 ? 10.786 0.879 8.789 1.00 96.19 93 THR A C 1
ATOM 727 O O . THR A 1 93 ? 11.405 1.313 7.824 1.00 96.19 93 THR A O 1
ATOM 730 N N . HIS A 1 94 ? 10.808 -0.412 9.122 1.00 97.06 94 HIS A N 1
ATOM 731 C CA . HIS A 1 94 ? 11.562 -1.406 8.369 1.00 97.06 94 HIS A CA 1
ATOM 732 C C . HIS A 1 94 ? 11.079 -1.515 6.916 1.00 97.06 94 HIS A C 1
ATOM 734 O O . HIS A 1 94 ? 11.898 -1.467 6.006 1.00 97.06 94 HIS A O 1
ATOM 740 N N . TRP A 1 95 ? 9.767 -1.583 6.680 1.00 97.12 95 TRP A N 1
ATOM 741 C CA . TRP A 1 95 ? 9.208 -1.667 5.327 1.00 97.12 95 TRP A CA 1
ATOM 742 C C . TRP A 1 95 ? 9.352 -0.371 4.533 1.00 97.12 95 TRP A C 1
ATOM 744 O O . TRP A 1 95 ? 9.534 -0.415 3.317 1.00 97.12 95 TRP A O 1
ATOM 754 N N . PHE A 1 96 ? 9.316 0.784 5.200 1.00 95.56 96 PHE A N 1
ATOM 755 C CA . PHE A 1 96 ? 9.670 2.054 4.571 1.00 95.56 96 PHE A CA 1
ATOM 756 C C . PHE A 1 96 ? 11.125 2.042 4.080 1.00 95.56 96 PHE A C 1
ATOM 758 O O . PHE A 1 96 ? 11.381 2.342 2.916 1.00 95.56 96 PHE A O 1
ATOM 765 N N . ASN A 1 97 ? 12.062 1.608 4.929 1.00 97.75 97 ASN A N 1
ATOM 766 C CA . ASN A 1 97 ? 13.473 1.488 4.557 1.00 97.75 97 ASN A CA 1
ATOM 767 C C . ASN A 1 97 ? 13.686 0.452 3.447 1.00 97.75 97 ASN A C 1
ATOM 769 O O . ASN A 1 97 ? 14.461 0.704 2.532 1.00 97.75 97 ASN A O 1
ATOM 773 N N . ALA A 1 98 ? 12.984 -0.684 3.496 1.00 98.06 98 ALA A N 1
ATOM 774 C CA . ALA A 1 98 ? 13.018 -1.690 2.439 1.00 98.06 98 ALA A CA 1
ATOM 775 C C . ALA A 1 98 ? 12.529 -1.106 1.109 1.00 98.06 98 ALA A C 1
ATOM 777 O O . ALA A 1 98 ? 13.193 -1.277 0.096 1.00 98.06 98 ALA A O 1
ATOM 778 N N . SER A 1 99 ? 11.427 -0.347 1.122 1.00 96.31 99 SER A N 1
ATOM 779 C CA . SER A 1 99 ? 10.931 0.345 -0.073 1.00 96.31 99 SER A CA 1
ATOM 780 C C . SER A 1 99 ? 12.006 1.271 -0.633 1.00 96.31 99 SER A C 1
ATOM 782 O O . SER A 1 99 ? 12.366 1.128 -1.793 1.00 96.31 99 SER A O 1
ATOM 784 N N . LEU A 1 100 ? 12.580 2.152 0.196 1.00 96.19 100 LEU A N 1
ATOM 785 C CA . LEU A 1 100 ? 13.650 3.069 -0.211 1.00 96.19 100 LEU A CA 1
ATOM 786 C C . LEU A 1 100 ? 14.875 2.332 -0.773 1.00 96.19 100 LEU A C 1
ATOM 788 O O . LEU A 1 100 ? 15.415 2.738 -1.799 1.00 96.19 100 LEU A O 1
ATOM 792 N N . ALA A 1 101 ? 15.283 1.231 -0.142 1.00 97.44 101 ALA A N 1
ATOM 793 C CA . ALA A 1 101 ? 16.390 0.409 -0.613 1.00 97.44 101 ALA A CA 1
ATOM 794 C C . ALA A 1 101 ? 16.128 -0.153 -2.017 1.00 97.44 101 ALA A C 1
ATOM 796 O O . ALA A 1 101 ? 17.045 -0.163 -2.831 1.00 97.44 101 ALA A O 1
ATOM 797 N N . ARG A 1 102 ? 14.883 -0.529 -2.345 1.00 96.69 102 ARG A N 1
ATOM 798 C CA . ARG A 1 102 ? 14.515 -0.951 -3.708 1.00 96.69 102 ARG A CA 1
ATOM 799 C C . ARG A 1 102 ? 14.650 0.190 -4.728 1.00 96.69 102 ARG A C 1
ATOM 801 O O . ARG A 1 102 ? 15.174 -0.046 -5.809 1.00 96.69 102 ARG A O 1
ATOM 808 N N . TYR A 1 103 ? 14.272 1.430 -4.388 1.00 94.31 103 TYR A N 1
ATOM 809 C CA . TYR A 1 103 ? 14.477 2.585 -5.290 1.00 94.31 103 TYR A CA 1
ATOM 810 C C . TYR A 1 103 ? 15.960 2.839 -5.585 1.00 94.31 103 TYR A C 1
ATOM 812 O O . TYR A 1 103 ? 16.304 3.187 -6.712 1.00 94.31 103 TYR A O 1
ATOM 820 N N . ILE A 1 104 ? 16.818 2.678 -4.573 1.00 94.56 104 ILE A N 1
ATOM 821 C CA . ILE A 1 104 ? 18.264 2.921 -4.678 1.00 94.56 104 ILE A CA 1
ATOM 822 C C . ILE A 1 104 ? 18.971 1.773 -5.411 1.00 94.56 104 ILE A C 1
ATOM 824 O O . ILE A 1 104 ? 19.876 2.011 -6.203 1.00 94.56 104 ILE A O 1
ATOM 828 N N . ALA A 1 105 ? 18.573 0.530 -5.138 1.00 95.12 105 ALA A N 1
ATOM 829 C CA . ALA A 1 105 ? 19.212 -0.667 -5.678 1.00 95.12 105 ALA A CA 1
ATOM 830 C C . ALA A 1 105 ? 18.686 -1.082 -7.063 1.00 95.12 105 ALA A C 1
ATOM 832 O O . ALA A 1 105 ? 19.172 -2.065 -7.6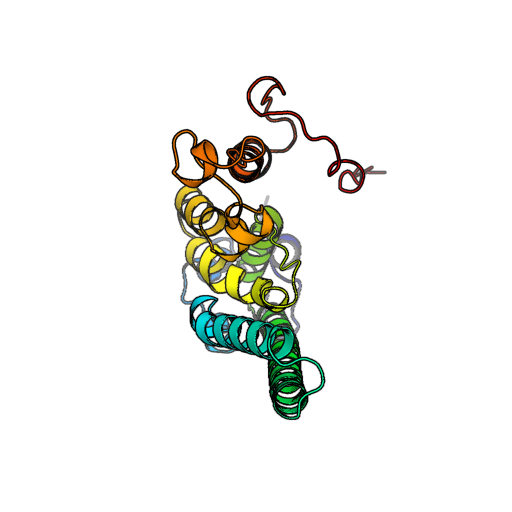21 1.00 95.12 105 ALA A O 1
ATOM 833 N N . SER A 1 106 ? 17.691 -0.380 -7.615 1.00 92.94 106 SER A N 1
ATOM 834 C CA . SER A 1 106 ? 17.166 -0.674 -8.950 1.00 92.94 106 SER A CA 1
ATOM 835 C C . SER A 1 106 ? 18.110 -0.182 -10.052 1.00 92.94 106 SER A C 1
ATOM 837 O O . SER A 1 106 ? 18.471 0.995 -10.048 1.00 92.94 106 SER A O 1
ATOM 839 N N . PRO A 1 107 ? 18.486 -1.049 -11.020 1.00 89.94 107 PRO A N 1
ATOM 840 C CA . PRO A 1 107 ? 19.372 -0.669 -12.117 1.00 89.94 107 PRO A CA 1
ATOM 841 C C . PRO A 1 107 ? 18.847 0.472 -12.992 1.00 89.94 107 PRO A C 1
ATOM 843 O O . PRO A 1 107 ? 19.616 1.341 -13.398 1.00 89.94 107 PRO A O 1
ATOM 846 N N . HIS A 1 108 ? 17.548 0.471 -13.302 1.00 91.12 108 HIS A N 1
ATOM 847 C CA . HIS A 1 108 ? 16.926 1.486 -14.158 1.00 91.12 108 HIS A CA 1
ATOM 848 C C . HIS A 1 108 ? 15.760 2.204 -13.475 1.00 91.12 108 HIS A C 1
ATOM 850 O O . HIS A 1 108 ? 15.327 3.252 -13.946 1.00 91.12 108 HIS A O 1
ATOM 856 N N . GLY A 1 109 ? 15.262 1.689 -12.352 1.00 93.38 109 GLY A N 1
ATOM 857 C CA . GLY A 1 109 ? 14.257 2.330 -11.515 1.00 93.38 109 GLY A CA 1
ATOM 858 C C . GLY A 1 109 ? 12.838 2.302 -12.075 1.00 93.38 109 GLY A C 1
ATOM 859 O O . GLY A 1 109 ? 11.923 2.824 -11.433 1.00 93.38 109 GLY A O 1
ATOM 860 N N . PHE A 1 110 ? 12.625 1.717 -13.255 1.00 94.81 110 PHE A N 1
ATOM 861 C CA . PHE A 1 110 ? 11.364 1.859 -13.981 1.00 94.81 110 PHE A CA 1
ATOM 862 C C . PHE A 1 110 ? 10.218 1.142 -13.269 1.00 94.81 110 PHE A C 1
ATOM 864 O O . PHE A 1 110 ? 9.133 1.704 -13.093 1.00 94.81 110 PHE A O 1
ATOM 871 N N . ARG A 1 111 ? 10.479 -0.072 -12.767 1.00 95.69 111 ARG A N 1
ATOM 872 C CA . ARG A 1 111 ? 9.512 -0.822 -11.956 1.00 95.69 111 ARG A CA 1
ATOM 873 C C . ARG A 1 111 ? 9.084 -0.023 -10.727 1.00 95.69 111 ARG A C 1
ATOM 875 O O . ARG A 1 111 ? 7.889 0.107 -10.473 1.00 95.69 111 ARG A O 1
ATOM 882 N N . GLU A 1 112 ? 10.036 0.523 -9.971 1.00 96.25 112 GLU A N 1
ATOM 883 C CA . GLU A 1 112 ? 9.723 1.259 -8.740 1.00 96.25 112 GLU A CA 1
ATOM 884 C C . GLU A 1 112 ? 8.966 2.557 -9.025 1.00 96.25 112 GLU A C 1
ATOM 886 O O . GLU A 1 112 ? 8.034 2.905 -8.297 1.00 96.25 112 GLU A O 1
ATOM 891 N N . ARG A 1 113 ? 9.294 3.241 -10.127 1.00 95.31 113 ARG A N 1
ATOM 892 C CA . ARG A 1 113 ? 8.563 4.426 -10.585 1.00 95.31 113 ARG A CA 1
ATOM 893 C C . ARG A 1 113 ? 7.100 4.100 -10.893 1.00 95.31 113 ARG A C 1
ATOM 895 O O . ARG A 1 113 ? 6.213 4.820 -10.434 1.00 95.31 113 ARG A O 1
ATOM 902 N N . LEU A 1 114 ? 6.839 3.007 -11.615 1.00 95.75 114 LEU A N 1
ATOM 903 C CA . LEU A 1 114 ? 5.478 2.553 -11.920 1.00 95.75 114 LEU A CA 1
ATOM 904 C C . LEU A 1 114 ? 4.716 2.115 -10.669 1.00 95.75 114 LEU A C 1
ATOM 906 O O . LEU A 1 114 ? 3.556 2.485 -10.495 1.00 95.75 114 LEU A O 1
ATOM 910 N N . VAL A 1 115 ? 5.365 1.373 -9.769 1.00 97.19 115 VAL A N 1
ATOM 911 C CA . VAL A 1 115 ? 4.758 0.989 -8.488 1.00 97.19 115 VAL A CA 1
ATOM 912 C C . VAL A 1 115 ? 4.378 2.233 -7.691 1.00 97.19 115 VAL A C 1
ATOM 914 O O . VAL A 1 115 ? 3.270 2.288 -7.160 1.00 97.19 115 VAL A O 1
ATOM 917 N N . ARG A 1 116 ? 5.243 3.258 -7.640 1.00 95.50 116 ARG A N 1
ATOM 918 C CA . ARG A 1 116 ? 4.922 4.524 -6.968 1.00 95.50 116 ARG A CA 1
ATOM 919 C C . ARG A 1 116 ? 3.720 5.209 -7.587 1.00 95.50 116 ARG A C 1
ATOM 921 O O . ARG A 1 116 ? 2.845 5.653 -6.852 1.00 95.50 116 ARG A O 1
ATOM 928 N N . PHE A 1 117 ? 3.714 5.313 -8.913 1.00 95.88 117 PHE A N 1
ATOM 929 C CA . PHE A 1 117 ? 2.646 5.954 -9.666 1.00 95.88 117 PHE A CA 1
ATOM 930 C C . PHE A 1 117 ? 1.292 5.312 -9.345 1.00 95.88 117 PHE A C 1
ATOM 932 O O . PHE A 1 117 ? 0.353 6.002 -8.959 1.00 95.88 117 PHE A O 1
ATOM 939 N N . TRP A 1 118 ? 1.207 3.983 -9.405 1.00 97.44 118 TRP A N 1
ATOM 940 C CA . TRP A 1 118 ? -0.039 3.275 -9.118 1.00 97.44 118 TRP A CA 1
ATOM 941 C C . TRP A 1 118 ? -0.410 3.272 -7.634 1.00 97.44 118 TRP A C 1
ATOM 943 O O . TRP A 1 118 ? -1.591 3.360 -7.304 1.00 97.44 118 TRP A O 1
ATOM 953 N N . ALA A 1 119 ? 0.571 3.219 -6.731 1.00 97.00 119 ALA A N 1
ATOM 954 C CA . ALA A 1 119 ? 0.321 3.355 -5.298 1.00 97.00 119 ALA A CA 1
ATOM 955 C C . ALA A 1 119 ? -0.243 4.740 -4.932 1.00 97.00 119 ALA A C 1
ATOM 957 O O . ALA A 1 119 ? -1.051 4.839 -4.011 1.00 97.00 119 ALA A O 1
ATOM 958 N N . ASP A 1 120 ? 0.165 5.788 -5.652 1.00 95.06 120 ASP A N 1
ATOM 959 C CA . ASP A 1 120 ? -0.379 7.142 -5.520 1.00 95.06 120 ASP A CA 1
ATOM 960 C C . ASP A 1 120 ? -1.789 7.243 -6.134 1.00 95.06 120 ASP A C 1
ATOM 962 O O . ASP A 1 120 ? -2.712 7.753 -5.497 1.00 95.06 120 ASP A O 1
ATOM 966 N N . HIS A 1 121 ? -2.009 6.650 -7.313 1.00 94.94 121 HIS A N 1
ATOM 967 C CA . HIS A 1 121 ? -3.326 6.615 -7.969 1.00 94.94 121 HIS A CA 1
ATOM 968 C C . HIS A 1 121 ? -4.400 5.900 -7.132 1.00 94.94 121 HIS A C 1
ATOM 970 O O . HIS A 1 121 ? -5.519 6.391 -6.986 1.00 94.94 121 HIS A O 1
ATOM 976 N N . PHE A 1 122 ? -4.052 4.760 -6.528 1.00 96.25 122 PHE A N 1
ATOM 977 C CA . PHE A 1 122 ? -4.925 3.971 -5.649 1.00 96.25 122 PHE A CA 1
ATOM 978 C C . PHE A 1 122 ? -4.671 4.250 -4.161 1.00 96.25 122 PHE A C 1
ATOM 980 O O . PHE A 1 122 ? -4.741 3.337 -3.335 1.00 96.25 122 PHE A O 1
ATOM 987 N N . THR A 1 123 ? -4.340 5.499 -3.812 1.00 93.94 123 THR A N 1
ATOM 988 C CA . THR A 1 123 ? -3.955 5.885 -2.447 1.00 93.94 123 THR A CA 1
ATOM 989 C C . THR A 1 123 ? -4.937 5.369 -1.391 1.00 93.94 123 THR A C 1
ATOM 991 O O . THR A 1 123 ? -6.138 5.636 -1.434 1.00 93.94 123 THR A O 1
ATOM 994 N N . VAL A 1 124 ? -4.388 4.712 -0.368 1.00 94.81 124 VAL A N 1
ATOM 995 C CA . VAL A 1 124 ? -5.108 4.274 0.834 1.00 94.81 124 VAL A CA 1
ATOM 996 C C . VAL A 1 124 ? -4.456 4.835 2.088 1.00 94.81 124 VAL A C 1
ATOM 998 O O . VAL A 1 124 ? -3.235 4.979 2.164 1.00 94.81 124 VAL A O 1
ATOM 1001 N N . VAL A 1 125 ? -5.263 5.094 3.120 1.00 92.19 125 VAL A N 1
ATOM 1002 C CA . VAL A 1 125 ? -4.754 5.508 4.434 1.00 92.19 125 VAL A CA 1
ATOM 1003 C C . VAL A 1 125 ? -5.292 4.601 5.536 1.00 92.19 125 VAL A C 1
ATOM 1005 O O . VAL A 1 125 ? -6.496 4.418 5.714 1.00 92.19 125 VAL A O 1
ATOM 1008 N N . GLY A 1 126 ? -4.378 4.058 6.342 1.00 88.06 126 GLY A N 1
ATOM 1009 C CA . GLY A 1 126 ? -4.714 3.360 7.580 1.00 88.06 126 GLY A CA 1
ATOM 1010 C C . GLY A 1 126 ? -5.084 4.345 8.694 1.00 88.06 126 GLY A C 1
ATOM 1011 O O . GLY A 1 126 ? -4.260 4.651 9.558 1.00 88.06 126 GLY A O 1
ATOM 1012 N N . ASN A 1 127 ? -6.321 4.844 8.678 1.00 80.12 127 ASN A N 1
ATOM 1013 C CA . ASN A 1 127 ? -6.773 5.929 9.562 1.00 80.12 127 ASN A CA 1
ATOM 1014 C C . ASN A 1 127 ? -6.862 5.552 11.053 1.00 80.12 127 ASN A C 1
ATOM 1016 O O . ASN A 1 127 ? -6.889 6.432 11.914 1.00 80.12 127 ASN A O 1
ATOM 1020 N N . ASP A 1 128 ? -6.846 4.261 11.396 1.00 85.56 128 ASP A N 1
ATOM 1021 C CA . ASP A 1 128 ? -6.891 3.803 12.783 1.00 85.56 128 ASP A CA 1
ATOM 1022 C C . ASP A 1 128 ? -5.582 3.147 13.262 1.00 85.56 128 ASP A C 1
ATOM 1024 O O . ASP A 1 128 ? -4.636 2.875 12.520 1.00 85.56 128 ASP A O 1
ATOM 1028 N N . ARG A 1 129 ? -5.527 2.876 14.567 1.00 86.25 129 ARG A N 1
ATOM 1029 C CA . ARG A 1 129 ? -4.356 2.290 15.234 1.00 86.25 129 ARG A CA 1
ATOM 1030 C C . ARG A 1 129 ? -4.051 0.837 14.855 1.00 86.25 129 ARG A C 1
ATOM 1032 O O . ARG A 1 129 ? -3.023 0.344 15.300 1.00 86.25 129 ARG A O 1
ATOM 1039 N N . TYR A 1 130 ? -4.939 0.151 14.143 1.00 90.94 130 TYR A N 1
ATOM 1040 C CA . TYR A 1 130 ? -4.774 -1.232 13.700 1.00 90.94 130 TYR A CA 1
ATOM 1041 C C . TYR A 1 130 ? -4.213 -1.291 12.277 1.00 90.94 130 TYR A C 1
ATOM 1043 O O . TYR A 1 130 ? -3.364 -2.134 12.002 1.00 90.94 130 TYR A O 1
ATOM 1051 N N . TYR A 1 131 ? -4.632 -0.372 11.403 1.00 92.44 131 TYR A N 1
ATOM 1052 C CA . TYR A 1 131 ? -4.315 -0.419 9.973 1.00 92.44 131 TYR A CA 1
ATOM 1053 C C . TYR A 1 131 ? -3.208 0.555 9.528 1.00 92.44 131 TYR A C 1
ATOM 1055 O O . TYR A 1 131 ? -2.703 0.420 8.420 1.00 92.44 131 TYR A O 1
ATOM 1063 N N . ARG A 1 132 ? -2.764 1.497 10.376 1.00 89.56 132 ARG A N 1
ATOM 1064 C CA . ARG A 1 132 ? -1.795 2.561 10.008 1.00 89.56 132 ARG A CA 1
ATOM 1065 C C . ARG A 1 132 ? -0.514 2.104 9.299 1.00 89.56 132 ARG A C 1
ATOM 1067 O O . ARG A 1 132 ? -0.022 2.803 8.428 1.00 89.56 132 ARG A O 1
ATOM 1074 N N . HIS A 1 133 ? 0.024 0.954 9.686 1.00 91.62 133 HIS A N 1
ATOM 1075 C CA . HIS A 1 133 ? 1.258 0.379 9.137 1.00 91.62 133 HIS A CA 1
ATOM 1076 C C . HIS A 1 133 ? 1.075 -0.454 7.854 1.00 91.62 133 HIS A C 1
ATOM 1078 O O . HIS A 1 133 ? 2.032 -1.060 7.388 1.00 91.62 133 HIS A O 1
ATOM 1084 N N . LEU A 1 134 ? -0.142 -0.545 7.307 1.00 95.19 134 LEU A N 1
ATOM 1085 C CA . LEU A 1 134 ? -0.468 -1.511 6.249 1.00 95.19 134 LEU A CA 1
ATOM 1086 C C . LEU A 1 134 ? -0.467 -0.925 4.835 1.00 95.19 134 LEU A C 1
ATOM 1088 O O . LEU A 1 134 ? -0.798 -1.639 3.894 1.00 95.19 134 LEU A O 1
ATOM 1092 N N . VAL A 1 135 ? -0.078 0.342 4.670 1.00 95.81 135 VAL A N 1
ATOM 1093 C CA . VAL A 1 135 ? 0.025 0.967 3.340 1.00 95.81 135 VAL A CA 1
ATOM 1094 C C . VAL A 1 135 ? 1.072 0.247 2.488 1.00 95.81 135 VAL A C 1
ATOM 1096 O O . VAL A 1 135 ? 0.789 -0.099 1.349 1.00 95.81 135 VAL A O 1
ATOM 1099 N N . THR A 1 136 ? 2.252 -0.054 3.035 1.00 95.94 136 THR A N 1
ATOM 1100 C CA . THR A 1 136 ? 3.289 -0.781 2.289 1.00 95.94 136 THR A CA 1
ATOM 1101 C C . THR A 1 136 ? 2.873 -2.223 1.963 1.00 95.94 136 THR A C 1
ATOM 1103 O O . THR A 1 136 ? 2.972 -2.595 0.800 1.00 95.94 136 THR A O 1
ATOM 1106 N N . PRO A 1 137 ? 2.305 -3.005 2.906 1.00 96.88 137 PRO A N 1
ATOM 1107 C CA . PRO A 1 137 ? 1.665 -4.284 2.585 1.00 96.88 137 PRO A CA 1
ATOM 1108 C C . PRO A 1 137 ? 0.595 -4.221 1.482 1.00 96.88 137 PRO A C 1
ATOM 1110 O O . PRO A 1 137 ? 0.545 -5.105 0.639 1.00 96.88 137 PRO A O 1
ATOM 1113 N N . PHE A 1 138 ? -0.233 -3.170 1.436 1.00 97.88 138 PHE A N 1
ATOM 1114 C CA . PHE A 1 138 ? -1.195 -2.979 0.341 1.00 97.88 138 PHE A CA 1
ATOM 1115 C C . PHE A 1 138 ? -0.509 -2.847 -1.023 1.00 97.88 138 PHE A C 1
ATOM 1117 O O . PHE A 1 138 ? -0.979 -3.418 -2.006 1.00 97.88 138 PHE A O 1
ATOM 1124 N N . VAL A 1 139 ? 0.603 -2.111 -1.088 1.00 97.94 139 VAL A N 1
ATOM 1125 C CA . VAL A 1 139 ? 1.377 -1.970 -2.327 1.00 97.94 139 VAL A CA 1
ATOM 1126 C C . VAL A 1 139 ? 1.936 -3.322 -2.771 1.00 97.94 139 VAL A C 1
ATOM 1128 O O . VAL A 1 139 ? 1.854 -3.639 -3.956 1.00 97.94 139 VAL A O 1
ATOM 1131 N N . GLU A 1 140 ? 2.442 -4.135 -1.843 1.00 97.38 140 GLU A N 1
ATOM 1132 C CA . GLU A 1 140 ? 2.965 -5.472 -2.155 1.00 97.38 140 GLU A CA 1
ATOM 1133 C C . GLU A 1 140 ? 1.889 -6.448 -2.631 1.00 97.38 140 GLU A C 1
ATOM 1135 O O . GLU A 1 140 ? 2.158 -7.251 -3.519 1.00 97.38 140 GLU A O 1
ATOM 1140 N N . ASP A 1 141 ? 0.685 -6.378 -2.063 1.00 97.38 141 ASP A N 1
ATOM 1141 C CA . ASP A 1 141 ? -0.376 -7.341 -2.358 1.00 97.38 141 ASP A CA 1
ATOM 1142 C C . ASP A 1 141 ? -1.175 -6.967 -3.612 1.00 97.38 141 ASP A C 1
ATOM 1144 O O . ASP A 1 141 ? -1.519 -7.832 -4.416 1.00 97.38 141 ASP A O 1
ATOM 1148 N N . ALA A 1 142 ? -1.504 -5.682 -3.777 1.00 98.00 142 ALA A N 1
ATOM 1149 C CA . ALA A 1 142 ? -2.435 -5.232 -4.810 1.00 98.00 142 ALA A CA 1
ATOM 1150 C C . ALA A 1 142 ? -1.745 -4.563 -6.001 1.00 98.00 142 ALA A C 1
ATOM 1152 O O . ALA A 1 142 ? -2.120 -4.813 -7.145 1.00 98.00 142 ALA A O 1
ATOM 1153 N N . ILE A 1 143 ? -0.748 -3.710 -5.752 1.00 98.06 143 ILE A N 1
ATOM 1154 C CA . ILE A 1 143 ? -0.140 -2.892 -6.809 1.00 98.06 143 ILE A CA 1
ATOM 1155 C C . ILE A 1 143 ? 0.938 -3.683 -7.534 1.00 98.06 143 ILE A C 1
ATOM 1157 O O . ILE A 1 143 ? 0.847 -3.936 -8.734 1.00 98.06 143 ILE A O 1
ATOM 1161 N N . ARG A 1 144 ? 1.958 -4.092 -6.785 1.00 96.56 144 ARG A N 1
ATOM 1162 C CA . ARG A 1 144 ? 3.202 -4.652 -7.302 1.00 96.56 144 ARG A CA 1
ATOM 1163 C C . ARG A 1 144 ? 3.023 -5.895 -8.182 1.00 96.56 144 ARG A C 1
ATOM 1165 O O . ARG A 1 144 ? 3.672 -5.940 -9.224 1.00 96.56 144 ARG A O 1
ATOM 1172 N N . PRO A 1 145 ? 2.133 -6.855 -7.866 1.00 96.25 145 PRO A N 1
ATOM 1173 C CA . PRO A 1 145 ? 1.930 -8.031 -8.711 1.00 96.25 145 PRO A CA 1
ATOM 1174 C C . PRO A 1 145 ? 1.249 -7.712 -10.049 1.00 96.25 145 PRO A C 1
ATOM 1176 O O . PRO A 1 145 ? 1.367 -8.489 -10.990 1.00 96.25 145 PRO A O 1
ATOM 1179 N N . ASN A 1 146 ? 0.553 -6.573 -10.148 1.00 96.81 146 ASN A N 1
ATOM 1180 C CA . ASN A 1 146 ? -0.310 -6.236 -11.283 1.00 96.81 146 ASN A CA 1
ATOM 1181 C C . ASN A 1 146 ? 0.248 -5.113 -12.181 1.00 96.81 146 ASN A C 1
ATOM 1183 O O . ASN A 1 146 ? -0.391 -4.749 -13.165 1.00 96.81 146 ASN A O 1
ATOM 1187 N N . ILE A 1 147 ? 1.440 -4.571 -11.896 1.00 94.94 147 ILE A N 1
ATOM 1188 C CA . ILE A 1 147 ? 2.021 -3.426 -12.635 1.00 94.94 147 ILE A CA 1
ATOM 1189 C C . ILE A 1 147 ? 2.341 -3.699 -14.111 1.00 94.94 147 ILE A C 1
ATOM 1191 O O . ILE A 1 147 ? 2.430 -2.755 -14.889 1.00 94.94 147 ILE A O 1
ATOM 1195 N N . ASN A 1 148 ? 2.534 -4.966 -14.487 1.00 93.94 148 ASN A N 1
ATOM 1196 C CA . ASN A 1 148 ? 2.777 -5.401 -15.868 1.00 93.94 148 ASN A CA 1
ATOM 1197 C C . ASN A 1 148 ? 1.572 -6.173 -16.449 1.00 93.94 148 ASN A C 1
ATOM 1199 O O . ASN A 1 148 ? 1.696 -6.892 -17.436 1.00 93.94 148 ASN A O 1
ATOM 1203 N N . GLY A 1 149 ? 0.420 -6.102 -15.773 1.00 93.81 149 GLY A N 1
ATOM 1204 C CA . GLY A 1 149 ? -0.800 -6.818 -16.132 1.00 93.81 149 GLY A CA 1
ATOM 1205 C C . GLY A 1 149 ? -1.848 -5.919 -16.784 1.00 93.81 149 GLY A C 1
ATOM 1206 O O . GLY A 1 149 ? -1.581 -4.794 -17.211 1.00 93.81 149 GLY A O 1
ATOM 1207 N N . ARG A 1 150 ? -3.087 -6.414 -16.844 1.00 96.31 150 ARG A N 1
ATOM 1208 C CA . ARG A 1 150 ? -4.218 -5.615 -17.322 1.00 96.31 150 ARG A CA 1
ATOM 1209 C C . ARG A 1 150 ? -4.622 -4.614 -16.249 1.00 96.31 150 ARG A C 1
ATOM 1211 O O . ARG A 1 150 ? -4.755 -4.964 -15.078 1.00 96.31 150 ARG A O 1
ATOM 1218 N N . PHE A 1 151 ? -4.942 -3.392 -16.667 1.00 95.75 151 PHE A N 1
ATOM 1219 C CA . PHE A 1 151 ? -5.426 -2.356 -15.754 1.00 95.75 151 PHE A CA 1
ATOM 1220 C C . PHE A 1 151 ? -6.647 -2.802 -14.929 1.00 95.75 151 PHE A C 1
ATOM 1222 O O . PHE A 1 151 ? -6.740 -2.469 -13.753 1.00 95.75 151 PHE A O 1
ATOM 1229 N N . SER A 1 152 ? -7.562 -3.591 -15.503 1.00 96.50 152 SER A N 1
ATOM 1230 C CA . SER A 1 152 ? -8.717 -4.109 -14.759 1.00 96.50 152 SER A CA 1
ATOM 1231 C C . SER A 1 152 ? -8.320 -4.998 -13.584 1.00 96.50 152 SER A C 1
ATOM 1233 O O . SER A 1 152 ? -8.996 -4.980 -12.563 1.00 96.50 152 SER A O 1
ATOM 1235 N N . ASP A 1 153 ? -7.240 -5.766 -13.720 1.00 98.00 153 ASP A N 1
ATOM 1236 C CA . ASP A 1 153 ? -6.808 -6.712 -12.692 1.00 98.00 153 ASP A CA 1
ATOM 1237 C C . ASP A 1 153 ? -6.177 -5.932 -11.533 1.00 98.00 153 ASP A C 1
ATOM 1239 O O . ASP A 1 153 ? -6.521 -6.160 -10.374 1.00 98.00 153 ASP A O 1
ATOM 1243 N N . LEU A 1 154 ? -5.377 -4.907 -11.858 1.00 97.81 154 LEU A N 1
ATOM 1244 C CA . LEU A 1 154 ? -4.884 -3.919 -10.898 1.00 97.81 154 LEU A CA 1
ATOM 1245 C C . LEU A 1 154 ? -6.039 -3.189 -10.189 1.00 97.81 154 LEU A C 1
ATOM 1247 O O . LEU A 1 154 ? -6.078 -3.146 -8.963 1.00 97.81 154 LEU A O 1
ATOM 1251 N N . LEU A 1 155 ? -7.014 -2.669 -10.941 1.00 97.25 155 LEU A N 1
ATOM 1252 C CA . LEU A 1 155 ? -8.183 -1.973 -10.398 1.00 97.25 155 LEU A CA 1
ATOM 1253 C C . LEU A 1 155 ? -8.975 -2.859 -9.430 1.00 97.25 155 LEU A C 1
ATOM 1255 O O . LEU A 1 155 ? -9.343 -2.401 -8.347 1.00 97.25 155 LEU A O 1
ATOM 1259 N N . ILE A 1 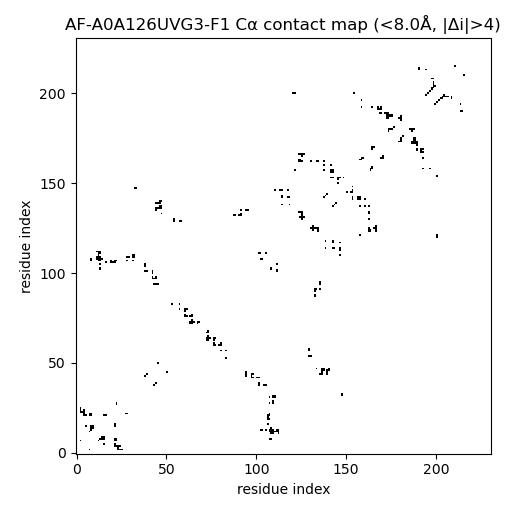156 ? -9.242 -4.114 -9.802 1.00 97.50 156 ILE A N 1
ATOM 1260 C CA . ILE A 1 156 ? -9.962 -5.076 -8.959 1.00 97.50 156 ILE A CA 1
ATOM 1261 C C . ILE A 1 156 ? -9.149 -5.382 -7.699 1.00 97.50 156 ILE A C 1
ATOM 1263 O O . ILE A 1 156 ? -9.690 -5.282 -6.595 1.00 97.50 156 ILE A O 1
ATOM 1267 N N . ALA A 1 157 ? -7.859 -5.700 -7.844 1.00 98.25 157 ALA A N 1
ATOM 1268 C CA . ALA A 1 157 ? -6.983 -6.011 -6.720 1.00 98.25 157 ALA A CA 1
ATOM 1269 C C . ALA A 1 157 ? -6.911 -4.846 -5.722 1.00 98.25 157 ALA A C 1
ATOM 1271 O O . ALA A 1 157 ? -7.080 -5.052 -4.521 1.00 98.25 157 ALA A O 1
ATOM 1272 N N . SER A 1 158 ? -6.736 -3.614 -6.207 1.00 97.75 158 SER A N 1
ATOM 1273 C CA . SER A 1 158 ? -6.683 -2.418 -5.364 1.00 97.75 158 SER A CA 1
ATOM 1274 C C . SER A 1 158 ? -8.026 -2.097 -4.709 1.00 97.75 158 SER A C 1
ATOM 1276 O O . SER A 1 158 ? -8.067 -1.831 -3.507 1.00 97.75 158 SER A O 1
ATOM 1278 N N . SER A 1 159 ? -9.129 -2.159 -5.462 1.00 96.44 159 SER A N 1
ATOM 1279 C CA . SER A 1 159 ? -10.464 -1.778 -4.973 1.00 96.44 159 SER A CA 1
ATOM 1280 C C . SER A 1 159 ? -11.014 -2.746 -3.926 1.00 96.44 159 SER A C 1
ATOM 1282 O O . SER A 1 159 ? -11.691 -2.328 -2.987 1.00 96.44 159 SER A O 1
ATOM 1284 N N . LEU A 1 160 ? -10.725 -4.041 -4.077 1.00 96.31 160 LEU A N 1
ATOM 1285 C CA . LEU A 1 160 ? -11.196 -5.088 -3.168 1.00 96.31 160 LEU A CA 1
ATOM 1286 C C . LEU A 1 160 ? -10.232 -5.364 -2.012 1.00 96.31 160 LEU A C 1
ATOM 1288 O O . LEU A 1 160 ? -10.558 -6.146 -1.115 1.00 96.31 160 LEU A O 1
ATOM 1292 N N . HIS A 1 161 ? -9.060 -4.727 -1.995 1.00 97.44 161 HIS A N 1
ATOM 1293 C CA . HIS A 1 161 ? -8.096 -4.941 -0.931 1.00 97.44 161 HIS A CA 1
ATOM 1294 C C . HIS A 1 161 ? -8.682 -4.533 0.437 1.00 97.44 161 HIS A C 1
ATOM 1296 O O . HIS A 1 161 ? -9.254 -3.443 0.564 1.00 97.44 161 HIS A O 1
ATOM 1302 N N . PRO A 1 162 ? -8.491 -5.324 1.514 1.00 95.31 162 PRO A N 1
ATOM 1303 C CA . PRO A 1 162 ? -9.088 -5.039 2.822 1.00 95.31 162 PRO A CA 1
ATOM 1304 C C . PRO A 1 162 ? -8.779 -3.643 3.383 1.00 95.31 162 PRO A C 1
ATOM 1306 O O . PRO A 1 162 ? -9.609 -3.051 4.072 1.00 95.31 162 PRO A O 1
ATOM 1309 N N . LEU A 1 163 ? -7.592 -3.104 3.088 1.00 95.88 163 LEU A N 1
ATOM 1310 C CA . LEU A 1 163 ? -7.224 -1.741 3.480 1.00 95.88 163 LEU A CA 1
ATOM 1311 C C . LEU A 1 163 ? -8.020 -0.664 2.725 1.00 95.88 163 LEU A C 1
ATOM 1313 O O . LEU A 1 163 ? -8.402 0.318 3.352 1.00 95.88 163 LEU A O 1
ATOM 1317 N N . MET A 1 164 ? -8.312 -0.853 1.433 1.00 96.19 164 MET A N 1
ATOM 1318 C CA . MET A 1 164 ? -9.141 0.069 0.644 1.00 96.19 164 MET A CA 1
ATOM 1319 C C . MET A 1 164 ? -10.581 0.072 1.163 1.00 96.19 164 MET A C 1
ATOM 1321 O O . MET A 1 164 ? -11.151 1.123 1.453 1.00 96.19 164 MET A O 1
ATOM 1325 N N . LEU A 1 165 ? -11.135 -1.122 1.394 1.00 94.81 165 LEU A N 1
ATOM 1326 C CA . LEU A 1 165 ? -12.471 -1.279 1.970 1.00 94.81 165 LEU A CA 1
ATOM 1327 C C . LEU A 1 165 ? -12.578 -0.626 3.352 1.00 94.81 165 LEU A C 1
ATOM 1329 O O . LEU A 1 165 ? -13.592 -0.010 3.673 1.00 94.81 165 LEU A O 1
ATOM 1333 N N . HIS A 1 166 ? -11.532 -0.735 4.172 1.00 93.50 166 HIS A N 1
ATOM 1334 C CA . HIS A 1 166 ? -11.477 -0.039 5.452 1.00 93.50 166 HIS A CA 1
ATOM 1335 C C . HIS A 1 166 ? -11.344 1.480 5.285 1.00 93.50 166 HIS A C 1
ATOM 1337 O O . HIS A 1 166 ? -12.004 2.227 5.997 1.00 93.50 166 HIS A O 1
ATOM 1343 N N . TYR A 1 167 ? -10.482 1.944 4.379 1.00 94.06 167 TYR A N 1
ATOM 1344 C CA . TYR A 1 167 ? -10.232 3.367 4.145 1.00 94.06 167 TYR A CA 1
ATOM 1345 C C . TYR A 1 167 ? -11.495 4.121 3.714 1.00 94.06 167 TYR A C 1
ATOM 1347 O O . TYR A 1 167 ? -11.707 5.249 4.151 1.00 94.06 167 TYR A O 1
ATOM 1355 N N . LEU A 1 168 ? -12.350 3.478 2.914 1.00 93.94 168 LEU A N 1
ATOM 1356 C CA . LEU A 1 168 ? -13.605 4.048 2.418 1.00 93.94 168 LEU A CA 1
ATOM 1357 C C . LEU A 1 168 ? -14.835 3.610 3.229 1.00 93.94 168 LEU A C 1
ATOM 1359 O O . LEU A 1 168 ? -15.955 3.675 2.718 1.00 93.94 168 LEU A O 1
ATOM 1363 N N . ASP A 1 169 ? -14.627 3.150 4.468 1.00 91.56 169 ASP A N 1
ATOM 1364 C CA . ASP A 1 169 ? -15.663 2.763 5.4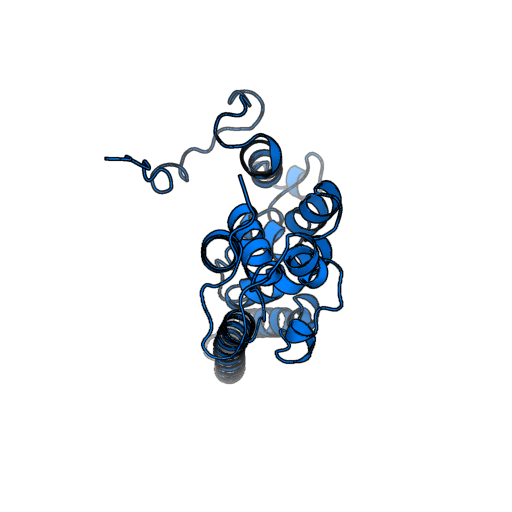36 1.00 91.56 169 ASP A CA 1
ATOM 1365 C C . ASP A 1 169 ? -16.692 1.747 4.894 1.00 91.56 169 ASP A C 1
ATOM 1367 O O . ASP A 1 169 ? -17.864 1.727 5.282 1.00 91.56 169 ASP A O 1
ATOM 1371 N N . GLN A 1 170 ? -16.277 0.863 3.983 1.00 91.56 170 GLN A N 1
ATOM 1372 C CA . GLN A 1 170 ? -17.159 -0.159 3.401 1.00 91.56 170 GLN A CA 1
ATOM 1373 C C . GLN A 1 170 ? -17.577 -1.222 4.421 1.00 91.56 170 GLN A C 1
ATOM 1375 O O . GLN A 1 170 ? -18.622 -1.849 4.280 1.00 91.56 170 GLN A O 1
ATOM 1380 N N . ASN A 1 171 ? -16.823 -1.366 5.510 1.00 87.31 171 ASN A N 1
ATOM 1381 C CA . ASN A 1 171 ? -17.210 -2.171 6.670 1.00 87.31 171 ASN A CA 1
ATOM 1382 C C . ASN A 1 171 ? -18.462 -1.649 7.408 1.00 87.31 171 ASN A C 1
ATOM 1384 O O . ASN A 1 171 ? -19.000 -2.377 8.243 1.00 87.31 171 ASN A O 1
ATOM 1388 N N . GLN A 1 172 ? -18.911 -0.419 7.133 1.00 87.88 172 GLN A N 1
ATOM 1389 C CA . GLN A 1 172 ? -20.153 0.156 7.662 1.00 87.88 172 GLN A CA 1
ATOM 1390 C C . GLN A 1 172 ? -21.311 0.112 6.655 1.00 87.88 172 GLN A C 1
ATOM 1392 O O . GLN A 1 172 ? -22.417 0.528 6.992 1.00 87.88 172 GLN A O 1
ATOM 1397 N N . SER A 1 173 ? -21.082 -0.382 5.434 1.00 90.62 173 SER A N 1
ATOM 1398 C CA . SER A 1 173 ? -22.118 -0.475 4.405 1.00 90.62 173 SER A CA 1
ATOM 1399 C C . SER A 1 173 ? -23.166 -1.516 4.798 1.00 90.62 173 SER A C 1
ATOM 1401 O O . SER A 1 173 ? -22.847 -2.689 5.001 1.00 90.62 173 SER A O 1
ATOM 1403 N N . ILE A 1 174 ? -24.426 -1.094 4.917 1.00 90.06 174 ILE A N 1
ATOM 1404 C CA . ILE A 1 174 ? -25.542 -1.967 5.285 1.00 90.06 174 ILE A CA 1
ATOM 1405 C C . ILE A 1 174 ? -26.546 -2.007 4.139 1.00 90.06 174 ILE A C 1
ATOM 1407 O O . ILE A 1 174 ? -27.168 -1.004 3.796 1.00 90.06 174 ILE A O 1
ATOM 1411 N N . GLY A 1 175 ? -26.731 -3.198 3.568 1.00 87.31 175 GLY A N 1
ATOM 1412 C CA . GLY A 1 175 ? -27.681 -3.407 2.482 1.00 87.31 175 GLY A CA 1
ATOM 1413 C C . GLY A 1 175 ? -29.139 -3.194 2.911 1.00 87.31 175 GLY A C 1
ATOM 1414 O O . GLY A 1 175 ? -29.497 -3.517 4.058 1.00 87.31 175 GLY A O 1
ATOM 1415 N N . PRO A 1 176 ? -29.997 -2.704 1.998 1.00 84.25 176 PRO A N 1
ATOM 1416 C CA . PRO A 1 176 ? -31.433 -2.637 2.232 1.00 84.25 176 PRO A CA 1
ATOM 1417 C C . PRO A 1 176 ? -31.987 -4.039 2.508 1.00 84.25 176 PRO A C 1
ATOM 1419 O O . PRO A 1 176 ? -31.469 -5.040 2.014 1.00 84.25 176 PRO A O 1
ATOM 1422 N N . ASN A 1 177 ? -33.030 -4.126 3.331 1.00 84.88 177 ASN A N 1
ATOM 1423 C CA . ASN A 1 177 ? -33.675 -5.377 3.755 1.00 84.88 177 ASN A CA 1
ATOM 1424 C C . ASN A 1 177 ? -32.812 -6.333 4.598 1.00 84.88 177 ASN A C 1
ATOM 1426 O O . ASN A 1 177 ? -33.317 -7.378 5.030 1.00 84.88 177 ASN A O 1
ATOM 1430 N N . SER A 1 178 ? -31.558 -5.983 4.903 1.00 87.81 178 SER A N 1
ATOM 1431 C CA . SER A 1 178 ? -30.736 -6.707 5.875 1.00 87.81 178 SER A CA 1
ATOM 1432 C C . SER A 1 178 ? -31.376 -6.684 7.265 1.00 87.81 178 SER A C 1
ATOM 1434 O O . SER A 1 178 ? -32.101 -5.749 7.619 1.00 87.81 178 SER A O 1
ATOM 1436 N N . TYR A 1 179 ? -31.065 -7.683 8.093 1.00 88.19 179 TYR A N 1
ATOM 1437 C CA . TYR A 1 179 ? -31.536 -7.740 9.481 1.00 88.19 179 TYR A CA 1
ATOM 1438 C C . TYR A 1 179 ? -31.253 -6.443 10.257 1.00 88.19 179 TYR A C 1
ATOM 1440 O O . TYR A 1 179 ? -32.099 -5.966 11.010 1.00 88.19 179 TYR A O 1
ATOM 1448 N N . VAL A 1 180 ? -30.077 -5.847 10.031 1.00 86.75 180 VAL A N 1
ATOM 1449 C CA . VAL A 1 180 ? -29.662 -4.593 10.671 1.00 86.75 180 VAL A CA 1
ATOM 1450 C C . VAL A 1 180 ? -30.512 -3.416 10.179 1.00 86.75 180 VAL A C 1
ATOM 1452 O O . VAL A 1 180 ? -31.003 -2.654 11.009 1.00 86.75 180 VAL A O 1
ATOM 1455 N N . SER A 1 181 ? -30.766 -3.306 8.867 1.00 87.12 181 SER A N 1
ATOM 1456 C CA . SER A 1 181 ? -31.605 -2.233 8.294 1.00 87.12 181 SER A CA 1
ATOM 1457 C C . SER A 1 181 ? -33.065 -2.267 8.760 1.00 87.12 181 SER A C 1
ATOM 1459 O O . SER A 1 181 ? -33.695 -1.225 8.892 1.00 87.12 181 SER A O 1
ATOM 1461 N N . ARG A 1 182 ? -33.605 -3.449 9.091 1.00 86.94 182 ARG A N 1
ATOM 1462 C CA . ARG A 1 182 ? -34.968 -3.572 9.646 1.00 86.94 182 ARG A CA 1
ATOM 1463 C C . ARG A 1 182 ? -35.060 -3.086 11.094 1.00 86.94 182 ARG A C 1
ATOM 1465 O O . ARG A 1 182 ? -36.140 -2.724 11.547 1.00 86.94 182 ARG A O 1
ATOM 1472 N N . LYS A 1 183 ? -33.941 -3.107 11.826 1.00 87.12 183 LYS A N 1
ATOM 1473 C CA . LYS A 1 183 ? -33.867 -2.727 13.245 1.00 87.12 183 LYS A CA 1
ATOM 1474 C C . LYS A 1 183 ? -33.406 -1.293 13.479 1.00 87.12 183 LYS A C 1
ATOM 1476 O O . LYS A 1 183 ? -33.692 -0.743 14.536 1.00 87.12 183 LYS A O 1
ATOM 1481 N N . SER A 1 184 ? -32.693 -0.694 12.530 1.00 83.38 184 SER A N 1
ATOM 1482 C CA . SER A 1 184 ? -32.179 0.671 12.635 1.00 83.38 184 SER A CA 1
ATOM 1483 C C . SER A 1 184 ? -32.554 1.469 11.395 1.00 83.38 184 SER A C 1
ATOM 1485 O O . SER A 1 184 ? -32.209 1.077 10.286 1.00 83.38 184 SER A O 1
ATOM 1487 N N . LYS A 1 185 ? -33.228 2.609 11.582 1.00 74.44 185 LYS A N 1
ATOM 1488 C CA . LYS A 1 185 ? -33.667 3.482 10.478 1.00 74.44 185 LYS A CA 1
ATOM 1489 C C . LYS A 1 185 ? -32.549 4.366 9.901 1.00 74.44 185 LYS A C 1
ATOM 1491 O O . LYS A 1 185 ? -32.744 4.955 8.848 1.00 74.44 185 LYS A O 1
ATOM 1496 N N . ASN A 1 186 ? -31.387 4.434 10.560 1.00 76.44 186 ASN A N 1
ATOM 1497 C CA . ASN A 1 186 ? -30.278 5.332 10.200 1.00 76.44 186 ASN A CA 1
ATOM 1498 C C . ASN A 1 186 ? -29.061 4.588 9.615 1.00 76.44 186 ASN A C 1
ATOM 1500 O O . ASN A 1 186 ? -27.927 5.029 9.789 1.00 76.44 186 ASN A O 1
ATOM 1504 N N . VAL A 1 187 ? -29.268 3.434 8.976 1.00 81.75 187 VAL A N 1
ATOM 1505 C CA . VAL A 1 187 ? -28.204 2.674 8.295 1.00 81.75 187 VAL A CA 1
ATOM 1506 C C . VAL A 1 187 ? -28.520 2.557 6.809 1.00 81.75 187 VAL A C 1
ATOM 1508 O O . VAL A 1 187 ? -29.688 2.513 6.427 1.00 81.75 187 VAL A O 1
ATOM 1511 N N . GLY A 1 188 ? -27.490 2.490 5.971 1.00 86.00 188 GLY A N 1
ATOM 1512 C CA . GLY A 1 188 ? -27.656 2.413 4.524 1.00 86.00 188 GLY A CA 1
ATOM 1513 C C . GLY A 1 188 ? -26.382 1.986 3.809 1.00 86.00 188 GLY A C 1
ATOM 1514 O O . GLY A 1 188 ? -25.356 1.711 4.440 1.00 86.00 188 GLY A O 1
ATOM 1515 N N . LEU A 1 189 ? -26.469 1.919 2.483 1.00 88.50 189 LEU A N 1
ATOM 1516 C CA . LEU A 1 189 ? -25.332 1.608 1.627 1.00 88.50 189 LEU A CA 1
ATOM 1517 C C . LEU A 1 189 ? -24.310 2.745 1.678 1.00 88.50 189 LEU A C 1
ATOM 1519 O O . LEU A 1 189 ? -24.663 3.919 1.572 1.00 88.50 189 LEU A O 1
ATOM 1523 N N . ASN A 1 190 ? -23.036 2.388 1.818 1.00 90.62 190 ASN A N 1
ATOM 1524 C CA . ASN A 1 190 ? -21.940 3.337 1.682 1.00 90.62 190 ASN A CA 1
ATOM 1525 C C . ASN A 1 190 ? -21.457 3.359 0.225 1.00 90.62 190 ASN A C 1
ATOM 1527 O O . ASN A 1 190 ? -20.677 2.508 -0.197 1.00 90.62 190 ASN A O 1
ATOM 1531 N N . GLU A 1 191 ? -21.897 4.358 -0.532 1.00 90.25 191 GLU A N 1
ATOM 1532 C CA . GLU A 1 191 ? -21.596 4.510 -1.963 1.00 90.25 191 GLU A CA 1
ATOM 1533 C C . GLU A 1 191 ? -20.185 5.053 -2.245 1.00 90.25 191 GLU A C 1
ATOM 1535 O O . GLU A 1 191 ? -19.801 5.193 -3.407 1.00 90.25 191 GLU A O 1
ATOM 1540 N N . ASN A 1 192 ? -19.393 5.361 -1.210 1.00 90.94 192 ASN A N 1
ATOM 1541 C CA . ASN A 1 192 ? -18.116 6.045 -1.383 1.00 90.94 192 ASN A CA 1
ATOM 1542 C C . ASN A 1 192 ? -17.137 5.246 -2.257 1.00 90.94 192 ASN A C 1
ATOM 1544 O O . ASN A 1 192 ? -16.560 5.820 -3.169 1.00 90.94 192 ASN A O 1
ATOM 1548 N N . LEU A 1 193 ? -17.006 3.926 -2.064 1.00 92.25 193 LEU A N 1
ATOM 1549 C CA . LEU A 1 193 ? -16.139 3.100 -2.918 1.00 92.25 193 LEU A CA 1
ATOM 1550 C C . LEU A 1 193 ? -16.567 3.139 -4.390 1.00 92.25 193 LEU A C 1
ATOM 1552 O O . LEU A 1 193 ? -15.724 3.332 -5.258 1.00 92.25 193 LEU A O 1
ATOM 1556 N N . ALA A 1 194 ? -17.862 2.987 -4.676 1.00 89.81 194 ALA A N 1
ATOM 1557 C CA . ALA A 1 194 ? -18.361 3.030 -6.049 1.00 89.81 194 ALA A CA 1
ATOM 1558 C C . ALA A 1 194 ? -18.066 4.388 -6.703 1.00 89.81 194 ALA A C 1
ATOM 1560 O O . ALA A 1 194 ? -17.631 4.447 -7.852 1.00 89.81 194 ALA A O 1
ATOM 1561 N N . ARG A 1 195 ? -18.240 5.475 -5.945 1.00 89.75 195 ARG A N 1
ATOM 1562 C CA . ARG A 1 195 ? -17.933 6.828 -6.405 1.00 89.75 195 ARG A CA 1
ATOM 1563 C C . ARG A 1 195 ? -16.442 7.014 -6.682 1.00 89.75 195 ARG A C 1
ATOM 1565 O O . ARG A 1 195 ? -16.099 7.503 -7.746 1.00 89.75 195 ARG A O 1
ATOM 1572 N N . GLU A 1 196 ? -15.564 6.598 -5.774 1.00 89.88 196 GLU A N 1
ATOM 1573 C CA . GLU A 1 196 ? -14.108 6.722 -5.946 1.00 89.88 196 GLU A CA 1
ATOM 1574 C C . GLU A 1 196 ? -13.606 5.877 -7.131 1.00 89.88 196 GLU A C 1
ATOM 1576 O O . GLU A 1 196 ? -12.798 6.357 -7.928 1.00 89.88 196 GLU A O 1
ATOM 1581 N N . ILE A 1 197 ? -14.146 4.664 -7.319 1.00 91.12 197 ILE A N 1
ATOM 1582 C CA . ILE A 1 197 ? -13.828 3.820 -8.481 1.00 91.12 197 ILE A CA 1
ATOM 1583 C C . ILE A 1 197 ? -14.155 4.552 -9.781 1.00 91.12 197 ILE A C 1
ATOM 1585 O O . ILE A 1 197 ? -13.324 4.617 -10.689 1.00 91.12 197 ILE A O 1
ATOM 1589 N N . LEU A 1 198 ? -15.368 5.091 -9.882 1.00 88.56 198 LEU A N 1
ATOM 1590 C CA . LEU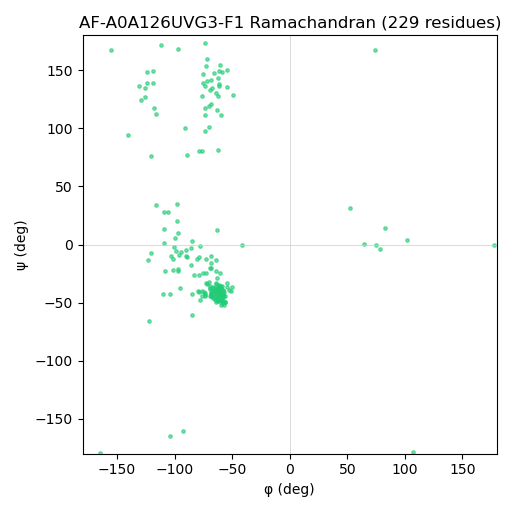 A 1 198 ? -15.826 5.697 -11.119 1.00 88.56 198 LEU A CA 1
ATOM 1591 C C . LEU A 1 198 ? -15.205 7.084 -11.356 1.00 88.56 198 LEU A C 1
ATOM 1593 O O . LEU A 1 198 ? -14.753 7.370 -12.458 1.00 88.56 198 LEU A O 1
ATOM 1597 N N . GLU A 1 199 ? -15.151 7.940 -10.335 1.00 85.75 199 GLU A N 1
ATOM 1598 C CA . GLU A 1 199 ? -14.686 9.327 -10.459 1.00 85.75 199 GLU A CA 1
ATOM 1599 C C . GLU A 1 199 ? -13.159 9.449 -10.476 1.00 85.75 199 GLU A C 1
ATOM 1601 O O . GLU A 1 199 ? -12.632 10.260 -11.230 1.00 85.75 199 GLU A O 1
ATOM 1606 N N . LEU A 1 200 ? -12.431 8.687 -9.657 1.00 85.75 200 LEU A N 1
ATOM 1607 C CA . LEU A 1 200 ? -10.986 8.887 -9.490 1.00 85.75 200 LEU A CA 1
ATOM 1608 C C . LEU A 1 200 ? -10.164 7.766 -10.098 1.00 85.75 200 LEU A C 1
ATOM 1610 O O . LEU A 1 200 ? -9.145 8.029 -10.733 1.00 85.75 200 LEU A O 1
ATOM 1614 N N . HIS A 1 201 ? -10.588 6.520 -9.912 1.00 88.62 201 HIS A N 1
ATOM 1615 C CA . HIS A 1 201 ? -9.752 5.397 -10.313 1.00 88.62 201 HIS A CA 1
ATOM 1616 C C . HIS A 1 201 ? -9.921 5.000 -11.775 1.00 88.62 201 HIS A C 1
ATOM 1618 O O . HIS A 1 201 ? -9.026 4.343 -12.296 1.00 88.62 201 HIS A O 1
ATOM 1624 N N . THR A 1 202 ? -11.005 5.410 -12.439 1.00 87.06 202 THR A N 1
ATOM 1625 C CA . THR A 1 202 ? -11.267 5.074 -13.848 1.00 87.06 202 THR A CA 1
ATOM 1626 C C . THR A 1 202 ? -11.435 6.302 -14.740 1.00 87.06 202 THR A C 1
ATOM 1628 O O . THR A 1 202 ? -10.594 6.523 -15.606 1.00 87.06 202 THR A O 1
ATOM 1631 N N . LEU A 1 203 ? -12.485 7.111 -14.552 1.00 76.50 203 LEU A N 1
ATOM 1632 C CA . LEU A 1 203 ? -12.823 8.203 -15.480 1.00 76.50 203 LEU A CA 1
ATOM 1633 C C . LEU A 1 203 ? -11.990 9.478 -15.275 1.00 76.50 203 LEU A C 1
ATOM 1635 O O . LEU A 1 203 ? -12.008 10.365 -16.127 1.00 76.50 203 LEU A O 1
ATOM 1639 N N . GLY A 1 204 ? -11.260 9.569 -14.162 1.00 64.31 204 GLY A N 1
ATOM 1640 C CA . GLY A 1 204 ? -10.414 10.708 -13.820 1.00 64.31 204 GLY A CA 1
ATOM 1641 C C . GLY A 1 204 ? -11.182 11.954 -13.357 1.00 64.31 204 GLY A C 1
ATOM 1642 O O . GLY A 1 204 ? -12.402 12.087 -13.497 1.00 64.31 204 GLY A O 1
ATOM 1643 N N . VAL A 1 205 ? -10.433 12.909 -12.793 1.00 55.62 205 VAL A N 1
ATOM 1644 C CA . VAL A 1 205 ? -10.975 14.167 -12.256 1.00 55.62 205 VAL A CA 1
ATOM 1645 C C . VAL A 1 205 ? -11.684 14.942 -13.372 1.00 55.62 205 VAL A C 1
ATOM 1647 O O . VAL A 1 205 ? -11.046 15.447 -14.290 1.00 55.62 205 VAL A O 1
ATOM 1650 N N . GLY A 1 206 ? -13.014 15.044 -13.284 1.00 53.56 206 GLY A N 1
ATOM 1651 C CA . GLY A 1 206 ? -13.847 15.719 -14.287 1.00 53.56 206 GLY A CA 1
ATOM 1652 C C . GLY A 1 206 ? -14.588 14.796 -15.264 1.00 53.56 206 GLY A C 1
ATOM 1653 O O . GLY A 1 206 ? -15.318 15.307 -16.108 1.00 53.56 206 GLY A O 1
ATOM 1654 N N . GLY A 1 207 ? -14.499 13.467 -15.113 1.00 55.62 207 GLY A N 1
ATOM 1655 C CA . GLY A 1 207 ? -15.133 12.450 -15.974 1.00 55.62 207 GLY A CA 1
ATOM 1656 C C . GLY A 1 207 ? -16.674 12.413 -16.018 1.00 55.62 207 GLY A C 1
ATOM 1657 O O . GLY A 1 207 ? -17.259 11.468 -16.539 1.00 55.62 207 GLY A O 1
ATOM 1658 N N . GLY A 1 208 ? -17.362 13.434 -15.498 1.00 46.56 208 GLY A N 1
ATOM 1659 C CA . GLY A 1 208 ? -18.767 13.687 -15.833 1.00 46.56 208 GLY A CA 1
ATOM 1660 C C . GLY A 1 208 ? -19.826 12.882 -15.074 1.00 46.56 208 GLY A C 1
ATOM 1661 O O . GLY A 1 208 ? -20.995 12.927 -15.470 1.00 46.56 208 GLY A O 1
ATOM 1662 N N . ILE A 1 209 ? -19.497 12.206 -13.967 1.00 46.72 209 ILE A N 1
ATOM 1663 C CA . ILE A 1 209 ? -20.541 11.627 -13.107 1.00 46.72 209 ILE A CA 1
ATOM 1664 C C . ILE A 1 209 ? -21.282 12.761 -12.408 1.00 46.72 209 ILE A C 1
ATOM 1666 O O . ILE A 1 209 ? -20.823 13.385 -11.452 1.00 46.72 209 ILE A O 1
ATOM 1670 N N . ARG A 1 210 ? -22.459 13.081 -12.946 1.00 42.59 210 ARG A N 1
ATOM 1671 C CA . ARG A 1 210 ? -23.355 14.074 -12.362 1.00 42.59 210 ARG A CA 1
ATOM 1672 C C . ARG A 1 210 ? -23.808 13.577 -10.990 1.00 42.59 210 ARG A C 1
ATOM 1674 O O . ARG A 1 210 ? -24.352 12.482 -10.879 1.00 42.59 210 ARG A O 1
ATOM 1681 N N . LYS A 1 211 ? -23.693 14.464 -9.993 1.00 43.69 211 LYS A N 1
ATOM 1682 C CA . LYS A 1 211 ? -24.161 14.407 -8.584 1.00 43.69 211 LYS A CA 1
ATOM 1683 C C . LYS A 1 211 ? -25.564 13.822 -8.306 1.00 43.69 211 LYS A C 1
ATOM 1685 O O . LYS A 1 211 ? -25.987 13.813 -7.159 1.00 43.69 211 LYS A O 1
ATOM 1690 N N . LYS A 1 212 ? -26.318 13.391 -9.318 1.00 35.69 212 LYS A N 1
ATOM 1691 C CA . LYS A 1 212 ? -27.657 12.803 -9.191 1.00 35.69 212 LYS A CA 1
ATOM 1692 C C . LYS A 1 212 ? -27.666 11.281 -8.993 1.00 35.69 212 LYS A C 1
ATOM 1694 O O . LYS A 1 212 ? -28.735 10.768 -8.695 1.00 35.69 212 LYS A O 1
ATOM 1699 N N . MET A 1 213 ? -26.541 10.574 -9.155 1.00 40.75 213 MET A N 1
ATOM 1700 C CA . MET A 1 213 ? -26.511 9.106 -9.007 1.00 40.75 213 MET A CA 1
ATOM 1701 C C . MET A 1 213 ? -26.054 8.596 -7.634 1.00 40.75 213 MET A C 1
ATOM 1703 O O . MET A 1 213 ? -26.425 7.481 -7.292 1.00 40.75 213 MET A O 1
ATOM 1707 N N . CYS A 1 214 ? -25.331 9.395 -6.839 1.00 42.53 214 CYS A N 1
ATOM 1708 C CA . CYS A 1 214 ? -24.890 8.996 -5.498 1.00 42.53 214 CYS A CA 1
ATOM 1709 C C . CYS A 1 214 ? -25.214 10.082 -4.460 1.00 42.53 214 CYS A C 1
ATOM 1711 O O . CYS A 1 214 ? -25.040 11.279 -4.715 1.00 42.53 214 CYS A O 1
ATOM 1713 N N . GLY A 1 215 ? -25.726 9.662 -3.306 1.00 35.94 215 GLY A N 1
ATOM 1714 C CA . GLY A 1 215 ? -26.284 10.507 -2.251 1.00 35.94 215 GLY A CA 1
ATOM 1715 C C . GLY A 1 215 ? -25.297 11.508 -1.631 1.00 35.94 215 GLY A C 1
ATOM 1716 O O . GLY A 1 215 ? -24.092 11.300 -1.543 1.00 35.94 215 GLY A O 1
ATOM 1717 N N . ASN A 1 216 ? -25.848 12.638 -1.189 1.00 39.91 216 ASN A N 1
ATOM 1718 C CA . ASN A 1 216 ? -25.159 13.848 -0.743 1.00 39.91 216 ASN A CA 1
ATOM 1719 C C . ASN A 1 216 ? -24.483 13.692 0.641 1.00 39.91 216 ASN A C 1
ATOM 1721 O O . ASN A 1 216 ? -25.167 13.716 1.661 1.00 39.91 216 ASN A O 1
ATOM 1725 N N . SER A 1 217 ? -23.148 13.688 0.700 1.00 37.00 217 SER A N 1
ATOM 1726 C CA . SER A 1 217 ? -22.394 14.171 1.870 1.00 37.00 217 SER A CA 1
ATOM 1727 C C . SER A 1 217 ? -21.140 14.943 1.432 1.00 37.00 217 SER A C 1
ATOM 1729 O O . SER A 1 217 ? -20.069 14.421 1.132 1.00 37.00 217 SER A O 1
ATOM 1731 N N . ARG A 1 218 ? -21.305 16.267 1.352 1.00 41.84 218 ARG A N 1
ATOM 1732 C CA . ARG A 1 218 ? -20.212 17.247 1.283 1.00 41.84 218 ARG A CA 1
ATOM 1733 C C . ARG A 1 218 ? -19.413 17.131 2.579 1.00 41.84 218 ARG A C 1
ATOM 1735 O O . ARG A 1 218 ? -20.046 17.198 3.622 1.00 41.84 218 ARG A O 1
ATOM 1742 N N . ASN A 1 219 ? -18.088 16.962 2.507 1.00 34.50 219 ASN A N 1
ATOM 1743 C CA . 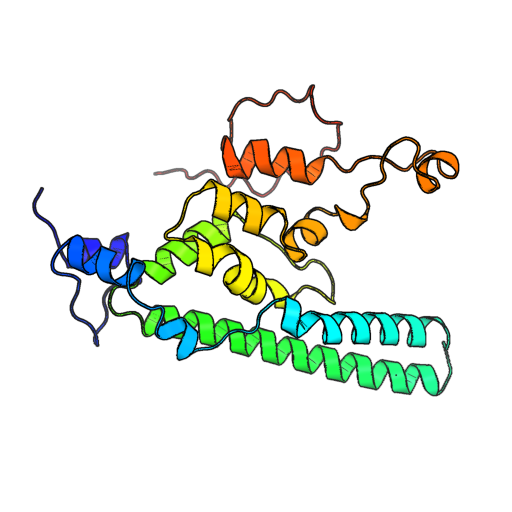ASN A 1 219 ? -17.112 17.514 3.476 1.00 34.50 219 ASN A CA 1
ATOM 1744 C C . ASN A 1 219 ? -15.643 17.128 3.212 1.00 34.50 219 ASN A C 1
ATOM 1746 O O . ASN A 1 219 ? -14.768 17.603 3.922 1.00 34.50 219 ASN A O 1
ATOM 1750 N N . PHE A 1 220 ? -15.328 16.340 2.182 1.00 41.06 220 PHE A N 1
ATOM 1751 C CA . PHE A 1 220 ? -13.946 15.886 1.963 1.00 41.06 220 PHE A CA 1
ATOM 1752 C C . PHE A 1 220 ? -13.124 16.729 0.964 1.00 41.06 220 PHE A C 1
ATOM 1754 O O . PHE A 1 220 ? -11.915 16.564 0.835 1.00 41.06 220 PHE A O 1
ATOM 1761 N N . TRP A 1 221 ? -13.770 17.657 0.251 1.00 47.34 221 TRP A N 1
ATOM 1762 C CA . TRP A 1 221 ? -13.276 18.193 -1.027 1.00 47.34 221 TRP A CA 1
ATOM 1763 C C . TRP A 1 221 ? -12.693 19.620 -0.985 1.00 47.34 221 TRP A C 1
ATOM 1765 O O . TRP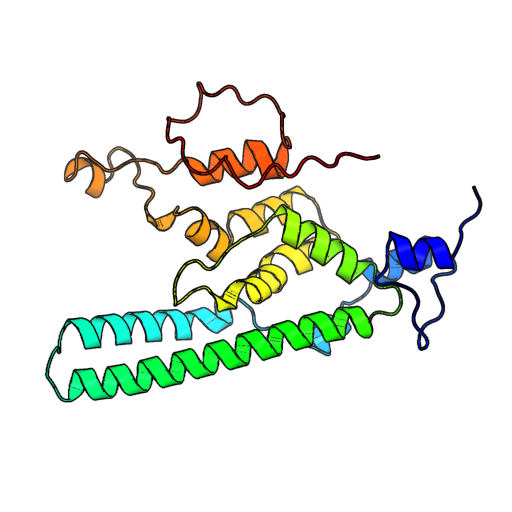 A 1 221 ? -12.744 20.318 -1.992 1.00 47.34 221 TRP A O 1
ATOM 1775 N N . ARG A 1 222 ? -12.133 20.086 0.144 1.00 33.47 222 ARG A N 1
ATOM 1776 C CA . ARG A 1 222 ? -11.508 21.431 0.222 1.00 33.47 222 ARG A CA 1
ATOM 1777 C C . ARG A 1 222 ? -9.977 21.475 0.155 1.00 33.47 222 ARG A C 1
ATOM 1779 O O . ARG A 1 222 ? -9.455 22.555 -0.073 1.00 33.47 222 ARG A O 1
ATOM 1786 N N . GLU A 1 223 ? -9.263 20.354 0.289 1.00 30.75 223 GLU A N 1
ATOM 1787 C CA . GLU A 1 223 ? -7.795 20.396 0.488 1.00 30.75 223 GLU A CA 1
ATOM 1788 C C . GLU A 1 223 ? -6.939 19.675 -0.570 1.00 30.75 223 GLU A C 1
ATOM 1790 O O . GLU A 1 223 ? -5.723 19.824 -0.552 1.00 30.75 223 GLU A O 1
ATOM 1795 N N . ARG A 1 224 ? -7.516 18.928 -1.524 1.00 45.84 224 ARG A N 1
ATOM 1796 C CA . ARG A 1 224 ? -6.717 18.169 -2.522 1.00 45.84 224 ARG A CA 1
ATOM 1797 C C . ARG A 1 224 ? -6.543 18.830 -3.888 1.00 45.84 224 ARG A C 1
ATOM 1799 O O . ARG A 1 224 ? -5.798 18.312 -4.711 1.00 45.84 224 ARG A O 1
ATOM 1806 N N . ALA A 1 225 ? -7.189 19.964 -4.138 1.00 33.19 225 ALA A N 1
ATOM 1807 C CA . ALA A 1 225 ? -6.942 20.745 -5.344 1.00 33.19 225 ALA A CA 1
ATOM 1808 C C . ALA A 1 225 ? -5.806 21.742 -5.078 1.00 33.19 225 ALA A C 1
ATOM 1810 O O . ALA A 1 225 ? -6.052 22.927 -4.869 1.00 33.19 225 ALA A O 1
ATOM 1811 N N . LEU A 1 226 ? -4.558 21.268 -5.066 1.00 26.64 226 LEU A N 1
ATOM 1812 C CA . LEU A 1 226 ? -3.439 22.159 -5.367 1.00 26.64 226 LEU A CA 1
ATOM 1813 C C . LEU A 1 226 ? -3.477 22.416 -6.879 1.00 26.64 226 LEU A C 1
ATOM 1815 O O . LEU A 1 226 ? -3.363 21.461 -7.651 1.00 26.64 226 LEU A O 1
ATOM 1819 N N . PRO A 1 227 ? -3.670 23.664 -7.337 1.00 33.00 227 PRO A N 1
ATOM 1820 C CA . PRO A 1 227 ? -3.545 23.9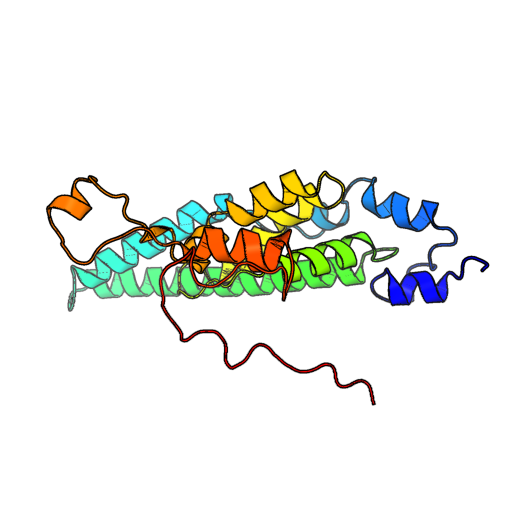65 -8.747 1.00 33.00 227 PRO A CA 1
ATOM 1821 C C . PRO A 1 227 ? -2.064 23.849 -9.106 1.00 33.00 227 PRO A C 1
ATOM 1823 O O . PRO A 1 227 ? -1.233 24.595 -8.588 1.00 33.00 227 PRO A O 1
ATOM 1826 N N . LEU A 1 228 ? -1.734 22.944 -10.026 1.00 28.28 228 LEU A N 1
ATOM 1827 C CA . LEU A 1 228 ? -0.534 23.076 -10.844 1.00 28.28 228 LEU A CA 1
ATOM 1828 C C . LEU A 1 228 ? -0.691 24.359 -11.676 1.00 28.28 228 LEU A C 1
ATOM 1830 O O . LEU A 1 228 ? -1.123 24.327 -12.826 1.00 28.28 228 LEU A O 1
ATOM 1834 N N . ARG A 1 229 ? -0.389 25.515 -11.076 1.00 26.98 229 ARG A N 1
ATOM 1835 C CA . ARG A 1 229 ? -0.008 26.706 -11.833 1.00 26.98 229 ARG A CA 1
ATOM 1836 C C . ARG A 1 229 ? 1.408 26.444 -12.327 1.00 26.98 229 ARG A C 1
ATOM 1838 O O . ARG A 1 229 ? 2.362 26.613 -11.577 1.00 26.98 229 ARG A O 1
ATOM 1845 N N . MET A 1 230 ? 1.516 25.990 -13.572 1.00 30.03 230 MET A N 1
ATOM 1846 C CA . MET A 1 230 ? 2.715 26.257 -14.356 1.00 30.03 230 MET A CA 1
ATOM 1847 C C . MET A 1 230 ? 2.803 27.773 -14.542 1.00 30.03 230 MET A C 1
ATOM 1849 O O . MET A 1 230 ? 1.897 28.380 -15.117 1.00 30.03 230 MET A O 1
ATOM 1853 N N . GLY A 1 231 ? 3.853 28.355 -13.979 1.00 31.89 231 GLY A N 1
ATOM 1854 C CA . GLY A 1 231 ? 4.390 29.669 -14.301 1.00 31.89 231 GLY A CA 1
ATOM 1855 C C . GLY A 1 231 ? 5.865 29.491 -14.603 1.00 31.89 231 GLY A C 1
ATOM 1856 O O . GLY A 1 231 ? 6.466 28.599 -13.959 1.00 31.89 231 GLY A O 1
#

Solvent-accessible surface area (backbone atoms only — not comparable to full-atom values): 13443 Å² total; per-residue (Å²): 133,83,91,52,32,66,61,43,16,51,74,49,16,68,39,88,50,99,88,36,72,58,40,90,47,70,67,57,52,50,45,58,57,77,43,78,69,60,50,57,68,75,39,65,66,65,46,55,73,80,45,46,66,58,43,51,50,50,53,50,32,54,50,49,27,71,74,32,68,97,42,72,65,16,55,53,31,48,52,51,42,51,52,52,51,53,51,46,52,51,49,35,53,49,40,52,50,27,52,52,48,40,45,71,69,37,66,50,14,38,54,55,42,52,44,50,53,50,44,57,67,65,62,60,54,38,88,48,97,74,43,50,62,43,52,65,15,45,37,59,64,20,41,57,79,26,74,85,55,55,68,67,58,26,50,50,40,44,61,68,30,72,61,38,33,55,52,53,46,45,86,67,44,35,55,85,88,34,78,63,41,76,75,36,93,91,59,42,72,55,59,54,52,63,48,44,44,50,42,57,68,65,55,28,90,81,58,72,83,62,79,84,80,59,86,92,75,91,82,84,84,85,78,80,81,72,77,86,74,87,124

Radius of gyration: 21.92 Å; Cα contacts (8 Å, |Δi|>4): 239; chains: 1; bounding box: 62×42×69 Å

Nearest PDB structures (foldseek):
  2wh0-assembly1_A  TM=3.892E-01  e=1.555E+00  Homo sapiens
  5iqp-assembly1_B  TM=4.067E-01  e=2.930E+00  Homo sapiens
  6gkf-assembly1_A  TM=3.627E-01  e=3.739E+00  Homo sapiens

Mean predicted aligned error: 7.97 Å

Sequence (231 aa):
MAFDPEIAAIRFGTGLSPQFVPPHSLDAVFAELTGPDVLAKQFPIASFESQRAMILDLKRLSKLKKKNRGTKLEKEAQAQFSKRRKSMARANTHWFNASLARYIASPHGFRERLVRFWADHFTVVGNDRYYRHLVTPFVEDAIRPNINGRFSDLLIASSLHPLMLHYLDQNQSIGPNSYVSRKSKNVGLNENLAREILELHTLGVGGGIRKKMCGNSRNFWRERALPLRMG

Organism: NCBI:txid1579316

Secondary structure (DSSP, 8-state):
----HHHHHHHTSS---SSSPPPSSHHHHHHHHHS--HHHHHS----HHHHHHHHHHHHHHHHHHHHSTTSHHHHHHHHHHHHHHHHHHHHHHHHHHHHHHHHHH-SS-HHHHHHHHHHHHT-----STTTTT-HHHHIIIIIGGGTTS-HHHHHHHHHHSHHHHHHTTGGG---TTSHHHHH-TT----THHHHHIIIIIIS-TT----TTSS-----STTSS-------

pLDDT: mean 86.64, std 18.05, range [26.64, 98.25]